Protein AF-A0AAN6NNY8-F1 (afdb_monomer)

Foldseek 3Di:
DLLLQVLQWDQDPVDPSRTDHDPVLVVLLVVLLQQLLVVLLVVCVVCVLPDWLLVLLLVLLVLLLVLLCQQLVDSHSVSSSVSSNSNSVSVNSNPPSPPDPCPPVVVVVCVVVVVVCVVCVCQCCDCVHVNVNSVVSVVSNVVSVVVNVVSVQQAATPRPDDPVRVVVCVVVVPGRDCSVVDPPPPDPVVCVVPDDDDDDDDPPPDVPVPVVVVVPVPDDD

Sequence (221 aa):
MRGFLEIYGHVDPRSPIGYNISTEVQRLIQSLINTGSFVSAFAIYFLGSRISRRLGLWIGCALAFLSVSIMIGVENLGGLYAGRLLLGMSNGFLMPYNVMFTVGTEAGINAFFGWMVLFFSPYFIDSDKLNWGPTYGYIWGGSNLILAVWTWVFVPETKGRSLEQLDELFEERVGARQFSSLVVERQLVDDIAVWHPVRKEGTARFCRNTASRIGRKKHLH

Mean predicted aligned error: 12.68 Å

Organism: NCBI:txid241081

Structure (mmCIF, N/CA/C/O backbone):
data_AF-A0AAN6NNY8-F1
#
_entry.id   AF-A0AAN6NNY8-F1
#
loop_
_atom_site.group_PDB
_atom_site.id
_atom_site.type_symbol
_atom_site.label_atom_id
_atom_site.label_alt_id
_atom_site.label_comp_id
_atom_site.label_asym_id
_atom_site.label_entity_id
_atom_site.label_seq_id
_atom_site.pdbx_PDB_ins_code
_atom_site.Cartn_x
_atom_site.Cartn_y
_atom_site.Cartn_z
_atom_site.occupancy
_atom_site.B_iso_or_equiv
_atom_site.auth_seq_id
_atom_site.auth_comp_id
_atom_site.auth_asym_id
_atom_site.auth_atom_id
_atom_site.pdbx_PDB_model_num
ATOM 1 N N . MET A 1 1 ? 14.375 -9.498 -18.029 1.00 58.53 1 MET A N 1
ATOM 2 C CA . MET A 1 1 ? 14.181 -8.056 -17.709 1.00 58.53 1 MET A CA 1
ATOM 3 C C . MET A 1 1 ? 14.689 -7.120 -18.812 1.00 58.53 1 MET A C 1
ATOM 5 O O . MET A 1 1 ? 15.021 -5.977 -18.522 1.00 58.53 1 MET A O 1
ATOM 9 N N . ARG A 1 2 ? 14.737 -7.550 -20.080 1.00 61.53 2 ARG A N 1
ATOM 10 C CA . ARG A 1 2 ? 15.350 -6.738 -21.139 1.00 61.53 2 ARG A CA 1
ATOM 11 C C . ARG A 1 2 ? 14.571 -5.442 -21.400 1.00 61.53 2 ARG A C 1
ATOM 13 O O . ARG A 1 2 ? 15.181 -4.389 -21.346 1.00 61.53 2 ARG A O 1
ATOM 20 N N . GLY A 1 3 ? 13.237 -5.499 -21.490 1.00 69.69 3 GLY A N 1
ATOM 21 C CA . GLY A 1 3 ? 12.403 -4.303 -21.707 1.00 69.69 3 GLY A CA 1
ATOM 22 C C . GLY A 1 3 ? 12.470 -3.255 -20.585 1.00 69.69 3 GLY A C 1
ATOM 23 O O . GLY A 1 3 ? 12.533 -2.064 -20.852 1.00 69.69 3 GLY A O 1
ATOM 24 N N . PHE A 1 4 ? 12.544 -3.669 -19.314 1.00 74.12 4 PHE A N 1
ATOM 25 C CA . PHE A 1 4 ? 12.739 -2.717 -18.210 1.00 74.12 4 PHE A CA 1
ATOM 26 C C . PHE A 1 4 ? 14.139 -2.084 -18.245 1.00 74.12 4 PHE A C 1
ATOM 28 O O . PHE A 1 4 ? 14.287 -0.885 -18.030 1.00 74.12 4 PHE A O 1
ATOM 35 N N . LEU A 1 5 ? 15.171 -2.886 -18.514 1.00 75.00 5 LEU A N 1
ATOM 36 C CA . LEU A 1 5 ? 16.553 -2.409 -18.584 1.00 75.00 5 LEU A CA 1
ATOM 37 C C . LEU A 1 5 ? 16.825 -1.558 -19.831 1.00 75.00 5 LEU A C 1
ATOM 39 O O . LEU A 1 5 ? 17.729 -0.732 -19.809 1.00 75.00 5 LEU A O 1
ATOM 43 N N . GLU A 1 6 ? 16.041 -1.729 -20.888 1.00 72.94 6 GLU A N 1
ATOM 44 C CA . GLU A 1 6 ? 16.092 -0.899 -22.089 1.00 72.94 6 GLU A CA 1
ATOM 45 C C . GLU A 1 6 ? 15.522 0.502 -21.836 1.00 72.94 6 GLU A C 1
ATOM 47 O O . GLU A 1 6 ? 16.079 1.484 -22.318 1.00 72.94 6 GLU A O 1
ATOM 52 N N . ILE A 1 7 ? 14.470 0.607 -21.016 1.00 73.81 7 ILE A N 1
ATOM 53 C CA . ILE A 1 7 ? 13.831 1.888 -20.675 1.00 73.81 7 ILE A CA 1
ATOM 54 C C . ILE A 1 7 ? 14.572 2.615 -19.539 1.00 73.81 7 ILE A C 1
ATOM 56 O O . ILE A 1 7 ? 14.743 3.832 -19.582 1.00 73.81 7 ILE A O 1
ATOM 60 N N . TYR A 1 8 ? 14.999 1.889 -18.500 1.00 78.00 8 TYR A N 1
ATOM 61 C CA . TYR A 1 8 ? 15.513 2.477 -17.251 1.00 78.00 8 TYR A CA 1
ATOM 62 C C . TYR A 1 8 ? 16.996 2.195 -16.975 1.00 78.00 8 TYR A C 1
ATOM 64 O O . TYR A 1 8 ? 17.550 2.703 -15.996 1.00 78.00 8 TYR A O 1
ATOM 72 N N . GLY A 1 9 ? 17.629 1.343 -17.778 1.00 81.31 9 GLY A N 1
ATOM 73 C CA . GLY A 1 9 ? 19.032 0.971 -17.635 1.00 81.31 9 GLY A CA 1
ATOM 74 C C . GLY A 1 9 ? 19.953 1.736 -18.583 1.00 81.31 9 GLY A C 1
ATOM 75 O O . GLY A 1 9 ? 19.567 2.679 -19.266 1.00 81.31 9 GLY A O 1
ATOM 76 N N . HIS A 1 10 ? 21.209 1.313 -18.600 1.00 82.25 10 HIS A N 1
ATOM 77 C CA . HIS A 1 10 ? 22.225 1.746 -19.551 1.00 82.25 10 HIS A CA 1
ATOM 78 C C . HIS A 1 10 ? 22.852 0.515 -20.207 1.00 82.25 10 HIS A C 1
ATOM 80 O O . HIS A 1 10 ? 22.830 -0.585 -19.647 1.00 82.25 10 HIS A O 1
ATOM 86 N N . VAL A 1 11 ? 23.403 0.702 -21.404 1.00 82.25 11 VAL A N 1
ATOM 87 C CA . VAL A 1 11 ? 24.102 -0.364 -22.127 1.00 82.25 11 VAL A CA 1
ATOM 88 C C . VAL A 1 11 ? 25.417 -0.660 -21.408 1.00 82.25 11 VAL A C 1
ATOM 90 O O . VAL A 1 11 ? 26.231 0.240 -21.202 1.00 82.25 11 VAL A O 1
ATOM 93 N N . ASP A 1 12 ? 25.621 -1.920 -21.030 1.00 80.62 12 ASP A N 1
ATOM 94 C CA . ASP A 1 12 ? 26.837 -2.396 -20.370 1.00 80.62 12 ASP A CA 1
ATOM 95 C C . ASP A 1 12 ? 27.376 -3.625 -21.123 1.00 80.62 12 ASP A C 1
ATOM 97 O O . ASP A 1 12 ? 26.769 -4.701 -21.054 1.00 80.62 12 ASP A O 1
ATOM 101 N N . PRO A 1 13 ? 28.523 -3.504 -21.821 1.00 77.06 13 PRO A N 1
ATOM 102 C CA . PRO A 1 13 ? 29.135 -4.604 -22.566 1.00 77.06 13 PRO A CA 1
ATOM 103 C C . PRO A 1 13 ? 29.575 -5.787 -21.694 1.00 77.06 13 PRO A C 1
ATOM 105 O O . PRO A 1 13 ? 29.879 -6.853 -22.223 1.00 77.06 13 PRO A O 1
ATOM 108 N N . ARG A 1 14 ? 29.668 -5.608 -20.369 1.00 79.38 14 ARG A N 1
ATOM 109 C CA . ARG A 1 14 ? 30.114 -6.649 -19.428 1.00 79.38 14 ARG A CA 1
ATOM 110 C C . ARG A 1 14 ? 28.973 -7.541 -18.935 1.00 79.38 14 ARG A C 1
ATOM 112 O O . ARG A 1 14 ? 29.235 -8.586 -18.345 1.00 79.38 14 ARG A O 1
ATOM 119 N N . SER A 1 15 ? 27.722 -7.138 -19.153 1.00 76.56 15 SER A N 1
ATOM 120 C CA . SER A 1 15 ? 26.538 -7.896 -18.748 1.00 76.56 15 SER A CA 1
ATOM 121 C C . SER A 1 15 ? 26.162 -8.924 -19.826 1.00 76.56 15 SER A C 1
ATOM 123 O O . SER A 1 15 ? 26.072 -8.548 -20.994 1.00 76.56 15 SER A O 1
ATOM 125 N N . PRO A 1 16 ? 25.834 -10.186 -19.475 1.00 71.69 16 PRO A N 1
ATOM 126 C CA . PRO A 1 16 ? 25.333 -11.185 -20.432 1.00 71.69 16 PRO A CA 1
ATOM 127 C C . PRO A 1 16 ? 24.072 -10.740 -21.191 1.00 71.69 16 PRO A C 1
ATOM 129 O O . PRO A 1 16 ? 23.771 -11.252 -22.262 1.00 71.69 16 PRO A O 1
ATOM 132 N N . ILE A 1 17 ? 23.325 -9.790 -20.620 1.00 70.00 17 ILE A N 1
ATOM 133 C CA . ILE A 1 17 ? 22.059 -9.260 -21.144 1.00 70.00 17 ILE A CA 1
ATOM 134 C C . ILE A 1 17 ? 22.307 -7.977 -21.971 1.00 70.00 17 ILE A C 1
ATOM 136 O O . ILE A 1 17 ? 21.407 -7.493 -22.654 1.00 70.00 17 ILE A O 1
ATOM 140 N N . GLY A 1 18 ? 23.520 -7.408 -21.919 1.00 75.94 18 GLY A N 1
ATOM 141 C CA . GLY A 1 18 ? 23.919 -6.171 -22.608 1.00 75.94 18 GLY A CA 1
ATOM 142 C C . GLY A 1 18 ? 23.420 -4.872 -21.963 1.00 75.94 18 GLY A C 1
ATOM 143 O O . GLY A 1 18 ? 23.824 -3.788 -22.373 1.00 75.94 18 GLY A O 1
ATOM 144 N N . TYR A 1 19 ? 22.576 -4.968 -20.935 1.00 78.75 19 TYR A N 1
ATOM 145 C CA . TYR A 1 19 ? 22.062 -3.830 -20.176 1.00 78.75 19 TYR A CA 1
ATOM 146 C C . TYR A 1 19 ? 22.269 -4.047 -18.678 1.00 78.75 19 TYR A C 1
ATOM 148 O O . TYR A 1 19 ? 22.208 -5.179 -18.182 1.00 78.75 19 TYR A O 1
ATOM 156 N N . ASN A 1 20 ? 22.483 -2.950 -17.958 1.00 80.75 20 ASN A N 1
ATOM 157 C CA . ASN A 1 20 ? 22.603 -2.921 -16.507 1.00 80.75 20 ASN A CA 1
ATOM 158 C C . ASN A 1 20 ? 21.884 -1.685 -15.946 1.00 80.75 20 ASN A C 1
ATOM 160 O O . ASN A 1 20 ? 21.657 -0.702 -16.650 1.00 80.75 20 ASN A O 1
ATOM 164 N N . ILE A 1 21 ? 21.503 -1.719 -14.674 1.00 82.38 21 ILE A N 1
ATOM 165 C CA . ILE A 1 21 ? 20.904 -0.575 -13.984 1.00 82.38 21 ILE A CA 1
ATOM 166 C C . ILE A 1 21 ? 21.910 -0.020 -12.981 1.00 82.38 21 ILE A C 1
ATOM 168 O O . ILE A 1 21 ? 22.619 -0.768 -12.309 1.00 82.38 21 ILE A O 1
ATOM 172 N N . SER A 1 22 ? 22.000 1.305 -12.887 1.00 85.19 22 SER A N 1
ATOM 173 C CA . SER A 1 22 ? 22.914 1.921 -11.933 1.00 85.19 22 SER A CA 1
ATOM 174 C C . SER A 1 22 ? 22.437 1.673 -10.501 1.00 85.19 22 SER A C 1
ATOM 176 O O . SER A 1 22 ? 21.237 1.654 -10.204 1.00 85.19 22 SER A O 1
ATOM 178 N N . THR A 1 23 ? 23.391 1.515 -9.586 1.00 86.94 23 THR A N 1
ATOM 179 C CA . THR A 1 23 ? 23.107 1.373 -8.153 1.00 86.94 23 THR A CA 1
ATOM 180 C C . THR A 1 23 ? 22.358 2.582 -7.603 1.00 86.94 23 THR A C 1
ATOM 182 O O . THR A 1 23 ? 21.555 2.433 -6.690 1.00 86.94 23 THR A O 1
ATOM 185 N N . GLU A 1 24 ? 22.561 3.767 -8.183 1.00 86.94 24 GLU A N 1
ATOM 186 C CA . GLU A 1 24 ? 21.861 4.990 -7.786 1.00 86.94 24 GLU A CA 1
ATOM 187 C C . GLU A 1 24 ? 20.356 4.901 -8.042 1.00 86.94 24 GLU A C 1
ATOM 189 O O . GLU A 1 24 ? 19.569 5.161 -7.135 1.00 86.94 24 GLU A O 1
ATOM 194 N N . VAL A 1 25 ? 19.937 4.445 -9.228 1.00 86.31 25 VAL A N 1
ATOM 195 C CA . VAL A 1 25 ? 18.509 4.280 -9.549 1.00 86.31 25 VAL A CA 1
ATOM 196 C C . VAL A 1 25 ? 17.879 3.220 -8.643 1.00 86.31 25 VAL A C 1
ATOM 198 O O . VAL A 1 25 ? 16.810 3.448 -8.078 1.00 86.31 25 VAL A O 1
ATOM 201 N N . GLN A 1 26 ? 18.555 2.085 -8.432 1.00 86.56 26 GLN A N 1
ATOM 202 C CA . GLN A 1 26 ? 18.061 1.034 -7.533 1.00 86.56 26 GLN A CA 1
ATOM 203 C C . GLN A 1 26 ? 17.877 1.539 -6.093 1.00 86.56 26 GLN A C 1
ATOM 205 O O . GLN A 1 26 ? 16.853 1.272 -5.460 1.00 86.56 26 GLN A O 1
ATOM 210 N N . ARG A 1 27 ? 18.854 2.293 -5.576 1.00 89.06 27 ARG A N 1
ATOM 211 C CA . ARG A 1 27 ? 18.818 2.859 -4.220 1.00 89.06 27 ARG A CA 1
ATOM 212 C C . ARG A 1 27 ? 17.735 3.924 -4.086 1.00 89.06 27 ARG A C 1
ATOM 214 O O . ARG A 1 27 ? 17.006 3.907 -3.096 1.00 89.06 27 ARG A O 1
ATOM 221 N N . LEU A 1 28 ? 17.591 4.794 -5.087 1.00 90.31 28 LEU A N 1
ATOM 222 C CA . LEU A 1 28 ? 16.550 5.824 -5.140 1.00 90.31 28 LEU A CA 1
ATOM 223 C C . LEU A 1 28 ? 15.148 5.219 -5.142 1.00 90.31 28 LEU A C 1
ATOM 225 O O . LEU A 1 28 ? 14.273 5.676 -4.415 1.00 90.31 28 LEU A O 1
ATOM 229 N N . ILE A 1 29 ? 14.932 4.149 -5.907 1.00 89.19 29 ILE A N 1
ATOM 230 C CA . ILE A 1 29 ? 13.641 3.459 -5.957 1.00 89.19 29 ILE A CA 1
ATOM 231 C C . ILE A 1 29 ? 13.198 2.988 -4.562 1.00 89.19 29 ILE A C 1
ATOM 233 O O . ILE A 1 29 ? 12.026 3.139 -4.207 1.00 89.19 29 ILE A O 1
ATOM 237 N N . GLN A 1 30 ? 14.116 2.424 -3.770 1.00 90.19 30 GLN A N 1
ATOM 238 C CA . GLN A 1 30 ? 13.799 1.948 -2.423 1.00 90.19 30 GLN A CA 1
ATOM 239 C C . GLN A 1 30 ? 13.684 3.095 -1.412 1.00 90.19 30 GLN A C 1
ATOM 241 O O . GLN A 1 30 ? 12.794 3.072 -0.558 1.00 90.19 30 GLN A O 1
ATOM 246 N N . SER A 1 31 ? 14.555 4.104 -1.497 1.00 95.00 31 SER A N 1
ATOM 247 C CA . SER A 1 31 ? 14.511 5.241 -0.577 1.00 95.00 31 SER A CA 1
ATOM 248 C C . SER A 1 31 ? 13.233 6.061 -0.754 1.00 95.00 31 SER A C 1
ATOM 250 O O . SER A 1 31 ? 12.616 6.406 0.247 1.00 95.00 31 SER A O 1
ATOM 252 N N . LEU A 1 32 ? 12.763 6.270 -1.990 1.00 94.06 32 LEU A N 1
ATOM 253 C CA . LEU A 1 32 ? 11.521 6.994 -2.283 1.00 94.06 32 LEU A CA 1
ATOM 254 C C . LEU A 1 32 ? 10.284 6.334 -1.665 1.00 94.06 32 LEU A C 1
ATOM 256 O O . LEU A 1 32 ? 9.415 7.039 -1.154 1.00 94.06 32 LEU A O 1
ATOM 260 N N . ILE A 1 33 ? 10.213 4.998 -1.656 1.00 92.81 33 ILE A N 1
ATOM 261 C CA . ILE A 1 33 ? 9.135 4.278 -0.959 1.00 92.81 33 ILE A CA 1
ATOM 262 C C . ILE A 1 33 ? 9.181 4.598 0.539 1.00 92.81 33 ILE A C 1
ATOM 264 O O . ILE A 1 33 ? 8.169 4.977 1.123 1.00 92.81 33 ILE A O 1
ATOM 268 N N . ASN A 1 34 ? 10.356 4.491 1.162 1.00 93.81 34 ASN A N 1
ATOM 269 C CA . ASN A 1 34 ? 10.504 4.737 2.59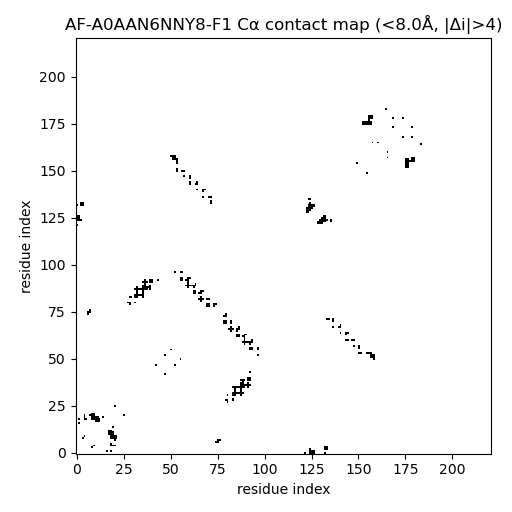7 1.00 93.81 34 ASN A CA 1
ATOM 270 C C . ASN A 1 34 ? 10.212 6.204 2.958 1.00 93.81 34 ASN A C 1
ATOM 272 O O . ASN A 1 34 ? 9.567 6.475 3.970 1.00 93.81 34 ASN A O 1
ATOM 276 N N . THR A 1 35 ? 10.629 7.149 2.111 1.00 94.81 35 THR A N 1
ATOM 277 C CA . THR A 1 35 ? 10.315 8.574 2.254 1.00 94.81 35 THR A CA 1
ATOM 278 C C . THR A 1 35 ? 8.812 8.824 2.158 1.00 94.81 35 THR A C 1
ATOM 280 O O . THR A 1 35 ? 8.266 9.543 2.991 1.00 94.81 35 THR A O 1
ATOM 283 N N . GLY A 1 36 ? 8.119 8.203 1.199 1.00 93.06 36 GLY A N 1
ATOM 284 C CA . GLY A 1 36 ? 6.663 8.297 1.089 1.00 93.06 36 GLY A CA 1
ATOM 285 C C . GLY A 1 36 ? 5.961 7.791 2.352 1.00 93.06 36 GLY A C 1
ATOM 286 O O . GLY A 1 36 ? 5.104 8.488 2.896 1.00 93.06 36 GLY A O 1
ATOM 287 N N . SER A 1 37 ? 6.389 6.635 2.871 1.00 91.88 37 SER A N 1
ATOM 288 C CA . SER A 1 37 ? 5.857 6.057 4.113 1.00 91.88 37 SER A CA 1
ATOM 289 C C . SER A 1 37 ? 6.057 6.985 5.316 1.00 91.88 37 SER A C 1
ATOM 291 O O . SER A 1 37 ? 5.154 7.155 6.140 1.00 91.88 37 SER A O 1
ATOM 293 N N . PHE A 1 38 ? 7.218 7.636 5.401 1.00 91.94 38 PHE A N 1
ATOM 294 C CA . PHE A 1 38 ? 7.510 8.622 6.439 1.00 91.94 38 PHE A CA 1
ATOM 295 C C . PHE A 1 38 ? 6.572 9.833 6.354 1.00 91.94 38 PHE A C 1
ATOM 297 O O . PHE A 1 38 ? 5.972 10.213 7.357 1.00 91.94 38 PHE A O 1
ATOM 304 N N . VAL A 1 39 ? 6.362 10.392 5.158 1.00 92.38 39 VAL A N 1
ATOM 305 C CA . VAL A 1 39 ? 5.437 11.521 4.948 1.00 92.38 39 VAL A CA 1
ATOM 306 C C . VAL A 1 39 ? 4.009 11.155 5.362 1.00 92.38 39 VAL A C 1
ATOM 308 O O . VAL A 1 39 ? 3.346 11.927 6.058 1.00 92.38 39 VAL A O 1
ATOM 311 N N . SER A 1 40 ? 3.539 9.956 5.009 1.00 89.69 40 SER A N 1
ATOM 312 C CA . SER A 1 40 ? 2.218 9.492 5.446 1.00 89.69 40 SER A CA 1
ATOM 313 C C . SER A 1 40 ? 2.116 9.303 6.960 1.00 89.69 40 SER A C 1
ATOM 315 O O . SER A 1 40 ? 1.060 9.584 7.518 1.00 89.69 40 SER A O 1
ATOM 317 N N . ALA A 1 41 ? 3.190 8.911 7.653 1.00 87.38 41 ALA A N 1
ATOM 318 C CA . ALA A 1 41 ? 3.170 8.790 9.111 1.00 87.38 41 ALA A CA 1
ATOM 319 C C . ALA A 1 41 ? 2.906 10.148 9.790 1.00 87.38 41 ALA A C 1
ATOM 321 O O . ALA A 1 41 ? 2.080 10.228 10.702 1.00 87.38 41 ALA A O 1
ATOM 322 N N . PHE A 1 42 ? 3.517 11.232 9.293 1.00 88.88 42 PHE A N 1
ATOM 323 C CA . PHE A 1 42 ? 3.202 12.592 9.752 1.00 88.88 42 PHE A CA 1
ATOM 324 C C . PHE A 1 42 ? 1.753 12.972 9.459 1.00 88.88 42 PHE A C 1
ATOM 326 O O . PHE A 1 42 ? 1.069 13.503 10.332 1.00 88.88 42 PHE A O 1
ATOM 333 N N . ALA A 1 43 ? 1.252 12.674 8.258 1.00 86.94 43 ALA A N 1
ATOM 334 C CA . ALA A 1 43 ? -0.139 12.956 7.917 1.00 86.94 43 ALA A CA 1
ATOM 335 C C . ALA A 1 43 ? -1.110 12.223 8.861 1.00 86.94 43 ALA A C 1
ATOM 337 O O . ALA A 1 43 ? -2.058 12.824 9.362 1.00 86.94 43 ALA A O 1
ATOM 338 N N . ILE A 1 44 ? -0.850 10.951 9.167 1.00 84.31 44 ILE A N 1
ATOM 339 C CA . ILE A 1 44 ? -1.684 10.134 10.059 1.00 84.31 44 ILE A CA 1
ATOM 340 C C . ILE A 1 44 ? -1.620 10.630 11.500 1.00 84.31 44 ILE A C 1
ATOM 342 O O . ILE A 1 44 ? -2.641 10.600 12.178 1.00 84.31 44 ILE A O 1
ATOM 346 N N . TYR A 1 45 ? -0.482 11.144 11.965 1.00 83.69 45 TYR A N 1
ATOM 347 C CA . TYR A 1 45 ? -0.400 11.752 13.293 1.00 83.69 45 TYR A CA 1
ATOM 348 C C . TYR A 1 45 ? -1.436 12.878 13.475 1.00 83.69 45 TYR A C 1
ATOM 350 O O . TYR A 1 45 ? -2.148 12.916 14.478 1.00 83.69 45 TYR A O 1
ATOM 358 N N . PHE A 1 46 ? -1.595 13.751 12.475 1.00 82.06 46 PHE A N 1
ATOM 359 C CA . PHE A 1 46 ? -2.562 14.853 12.538 1.00 82.06 46 PHE A CA 1
ATOM 360 C C . PHE A 1 46 ? -3.993 14.440 12.178 1.00 82.06 46 PHE A C 1
ATOM 362 O O . PHE A 1 46 ? -4.955 14.931 12.773 1.00 82.06 46 PHE A O 1
ATOM 369 N N . LEU A 1 47 ? -4.154 13.567 11.182 1.00 76.81 47 LEU A N 1
ATOM 370 C CA . LEU A 1 47 ? -5.461 13.214 10.626 1.00 76.81 47 LEU A CA 1
ATOM 371 C C . LEU A 1 47 ? -6.094 11.998 11.316 1.00 76.81 47 LEU A C 1
ATOM 373 O O . LEU A 1 47 ? -7.314 11.858 11.283 1.00 76.81 47 LEU A O 1
ATOM 377 N N . GLY A 1 48 ? -5.307 11.134 11.953 1.00 68.38 48 GLY A N 1
ATOM 378 C CA . GLY A 1 48 ? -5.737 9.828 12.461 1.00 68.38 48 GLY A CA 1
ATOM 379 C C . GLY A 1 48 ? -6.774 9.901 13.579 1.00 68.38 48 GLY A C 1
ATOM 380 O O . GLY A 1 48 ? -7.621 9.022 13.687 1.00 68.38 48 GLY A O 1
ATOM 381 N N . SER A 1 49 ? -6.788 10.984 14.361 1.00 67.75 49 SER A N 1
ATOM 382 C CA . SER A 1 49 ? -7.830 11.226 15.371 1.00 67.75 49 SER A CA 1
ATOM 383 C C . SER A 1 49 ? -9.165 11.682 14.765 1.00 67.75 49 SER A C 1
ATOM 385 O O . SER A 1 49 ? -10.218 11.538 15.386 1.00 67.75 49 SER A O 1
ATOM 387 N N . ARG A 1 50 ? -9.147 12.228 13.541 1.00 70.62 50 ARG A N 1
ATOM 388 C CA . ARG A 1 50 ? -10.328 12.785 12.860 1.00 70.62 50 ARG A CA 1
ATOM 389 C C . ARG A 1 50 ? -10.854 11.889 11.744 1.00 70.62 50 ARG A C 1
ATOM 391 O O . ARG A 1 50 ? -12.041 11.965 11.418 1.00 70.62 50 ARG A O 1
ATOM 398 N N . ILE A 1 51 ? -10.009 11.055 11.152 1.00 74.62 51 ILE A N 1
ATOM 399 C CA . ILE A 1 51 ? -10.351 10.167 10.043 1.00 74.62 51 ILE A CA 1
ATOM 400 C C . ILE A 1 51 ? -10.853 8.826 10.579 1.00 74.62 51 ILE A C 1
ATOM 402 O O . ILE A 1 51 ? -10.335 8.275 11.543 1.00 74.62 51 ILE A O 1
ATOM 406 N N . SER A 1 52 ? -11.917 8.315 9.962 1.00 74.75 52 SER A N 1
ATOM 407 C CA . SER A 1 52 ? -12.403 6.962 10.231 1.00 74.75 52 SER A CA 1
ATOM 408 C C . SER A 1 52 ? -11.387 5.935 9.725 1.00 74.75 52 SER A C 1
ATOM 410 O O . SER A 1 52 ? -10.821 6.113 8.644 1.00 74.75 52 SER A O 1
ATOM 412 N N . ARG A 1 53 ? -11.197 4.832 10.461 1.00 78.25 53 ARG A N 1
ATOM 413 C CA . ARG A 1 53 ? -10.279 3.754 10.050 1.00 78.25 53 ARG A CA 1
ATOM 414 C C . ARG A 1 53 ? -10.622 3.212 8.666 1.00 78.25 53 ARG A C 1
ATOM 416 O O . ARG A 1 53 ? -9.737 2.983 7.847 1.00 78.25 53 ARG A O 1
ATOM 423 N N . ARG A 1 54 ? -11.919 3.081 8.380 1.00 80.56 54 ARG A N 1
ATOM 424 C CA .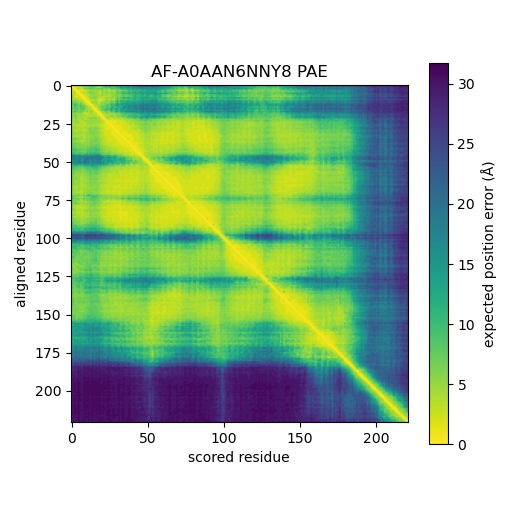 ARG A 1 54 ? -12.415 2.634 7.079 1.00 80.56 54 ARG A CA 1
ATOM 425 C C . ARG A 1 54 ? -12.012 3.614 5.982 1.00 80.56 54 ARG A C 1
ATOM 427 O O . ARG A 1 54 ? -11.473 3.189 4.967 1.00 80.56 54 ARG A O 1
ATOM 434 N N . LEU A 1 55 ? -12.220 4.917 6.195 1.00 82.06 55 LEU A N 1
ATOM 435 C CA . LEU A 1 55 ? -11.831 5.950 5.227 1.00 82.06 55 LEU A CA 1
ATOM 436 C C . LEU A 1 55 ? -10.311 5.967 4.991 1.00 82.06 55 LEU A C 1
ATOM 438 O O . LEU A 1 55 ? -9.875 6.100 3.853 1.00 82.06 55 LEU A O 1
ATOM 442 N N . GLY A 1 56 ? -9.510 5.789 6.044 1.00 84.00 56 GLY A N 1
ATOM 443 C CA . GLY A 1 56 ? -8.052 5.709 5.939 1.00 84.00 56 GLY A CA 1
ATOM 444 C C . GLY A 1 56 ? -7.577 4.574 5.026 1.00 84.00 56 GLY A C 1
ATOM 445 O O . GLY A 1 56 ? -6.729 4.796 4.163 1.00 84.00 56 GLY A O 1
ATOM 446 N N . LEU A 1 57 ? -8.183 3.388 5.146 1.00 85.31 57 LEU A N 1
ATOM 447 C CA . LEU A 1 57 ? -7.884 2.248 4.272 1.00 85.31 57 LEU A CA 1
ATOM 448 C C . LEU A 1 57 ? -8.278 2.511 2.812 1.00 85.31 57 LEU A C 1
ATOM 450 O O . LEU A 1 57 ? -7.532 2.151 1.902 1.00 85.31 57 LEU A O 1
ATOM 454 N N . TRP A 1 58 ? -9.408 3.183 2.577 1.00 87.19 58 TRP A N 1
ATOM 455 C CA . TRP A 1 58 ? -9.826 3.587 1.229 1.00 87.19 58 TRP A CA 1
ATOM 456 C C . TRP A 1 58 ? -8.866 4.581 0.584 1.00 87.19 58 TRP A C 1
ATOM 458 O O . TRP A 1 58 ? -8.536 4.430 -0.590 1.00 87.19 58 TRP A O 1
ATOM 468 N N . ILE A 1 59 ? -8.400 5.573 1.347 1.00 89.06 59 ILE A N 1
ATOM 469 C CA . ILE A 1 59 ? -7.404 6.543 0.876 1.00 89.06 59 ILE A CA 1
ATOM 470 C C . ILE A 1 59 ? -6.106 5.819 0.503 1.00 89.06 59 ILE A C 1
ATOM 472 O O . ILE A 1 59 ? -5.570 6.067 -0.574 1.00 89.06 59 ILE A O 1
ATOM 476 N N . GLY A 1 60 ? -5.647 4.879 1.337 1.00 89.38 60 GLY A N 1
ATOM 477 C CA . GLY A 1 60 ? -4.498 4.026 1.023 1.00 89.38 60 GLY A CA 1
ATOM 478 C C . GLY A 1 60 ? -4.685 3.265 -0.293 1.00 89.38 60 GLY A C 1
ATOM 479 O O . GLY A 1 60 ? -3.881 3.409 -1.207 1.00 89.38 60 GLY A O 1
ATOM 480 N N . CYS A 1 61 ? -5.799 2.541 -0.449 1.00 89.88 61 CYS A N 1
ATOM 481 C CA . CYS A 1 61 ? -6.087 1.786 -1.676 1.00 89.88 61 CYS A CA 1
ATOM 482 C C . CYS A 1 61 ? -6.160 2.682 -2.926 1.00 89.88 61 CYS A C 1
ATOM 484 O O . CYS A 1 61 ? -5.655 2.312 -3.986 1.00 89.88 61 CYS A O 1
ATOM 486 N N . ALA A 1 62 ? -6.759 3.872 -2.818 1.00 91.94 62 ALA A N 1
ATOM 487 C CA . ALA A 1 62 ? -6.840 4.822 -3.926 1.00 91.94 62 ALA A CA 1
ATOM 488 C C . ALA A 1 62 ? -5.454 5.354 -4.330 1.00 91.94 62 ALA A C 1
ATOM 490 O O . ALA A 1 62 ? -5.146 5.436 -5.520 1.00 91.94 62 ALA A O 1
ATOM 491 N N . LEU A 1 63 ? -4.597 5.665 -3.349 1.00 92.62 63 LEU A N 1
ATOM 492 C CA . LEU A 1 63 ? -3.215 6.084 -3.589 1.00 92.62 63 LEU A CA 1
ATOM 493 C C . LEU A 1 63 ? -2.382 4.961 -4.225 1.00 92.62 63 LEU A C 1
ATOM 495 O O . LEU A 1 63 ? -1.636 5.232 -5.167 1.00 92.62 63 LEU A O 1
ATOM 499 N N . ALA A 1 64 ? -2.537 3.710 -3.773 1.00 91.94 64 ALA A N 1
ATOM 500 C CA . ALA A 1 64 ? -1.900 2.551 -4.404 1.00 91.94 64 ALA A CA 1
ATOM 501 C C . ALA A 1 64 ? -2.335 2.395 -5.863 1.00 91.94 64 ALA A C 1
ATOM 503 O O . ALA A 1 64 ? -1.492 2.226 -6.743 1.00 91.94 64 ALA A O 1
ATOM 504 N N . PHE A 1 65 ? -3.639 2.480 -6.134 1.00 92.31 65 PHE A N 1
ATOM 505 C CA . PHE A 1 65 ? -4.166 2.324 -7.485 1.00 92.31 65 PHE A CA 1
ATOM 506 C C . PHE A 1 65 ? -3.650 3.417 -8.428 1.00 92.31 65 PHE A C 1
ATOM 508 O O . PHE A 1 65 ? -3.212 3.120 -9.541 1.00 92.31 65 PHE A O 1
ATOM 515 N N . LEU A 1 66 ? -3.632 4.672 -7.966 1.00 93.06 66 LEU A N 1
ATOM 516 C CA . LEU A 1 66 ? -3.066 5.793 -8.716 1.00 93.06 66 LEU A CA 1
ATOM 517 C C . LEU A 1 66 ? -1.568 5.596 -8.983 1.00 93.06 66 LEU A C 1
ATOM 519 O O . LEU A 1 66 ? -1.116 5.770 -10.111 1.00 93.06 66 LEU A O 1
ATOM 523 N N . SER A 1 67 ? -0.807 5.188 -7.966 1.00 92.44 67 SER A N 1
ATOM 524 C CA . SER A 1 67 ? 0.625 4.905 -8.087 1.00 92.44 67 SER A CA 1
ATOM 525 C C . SER A 1 67 ? 0.914 3.822 -9.133 1.00 92.44 67 SER A C 1
ATOM 527 O O . SER A 1 67 ? 1.722 4.039 -10.039 1.00 92.44 67 SER A O 1
ATOM 529 N N . VAL A 1 68 ? 0.227 2.677 -9.051 1.00 90.56 68 VAL A N 1
ATOM 530 C CA . VAL A 1 68 ? 0.383 1.570 -10.008 1.00 90.56 68 VAL A CA 1
ATOM 531 C C . VAL A 1 68 ? -0.005 2.013 -11.417 1.00 90.56 68 VAL A C 1
ATOM 533 O O . VAL A 1 68 ? 0.710 1.710 -12.368 1.00 90.56 68 VAL A O 1
ATOM 536 N N . SER A 1 69 ? -1.079 2.792 -11.555 1.00 90.44 69 SER A N 1
ATOM 537 C CA . SER A 1 69 ? -1.518 3.321 -12.850 1.00 90.44 69 SER A CA 1
ATOM 538 C C . SER A 1 69 ? -0.472 4.239 -13.487 1.00 90.44 69 SER A C 1
ATOM 540 O O . SER A 1 69 ? -0.223 4.132 -14.684 1.00 90.44 69 SER A O 1
ATOM 542 N N . ILE A 1 70 ? 0.191 5.094 -12.700 1.00 91.62 70 ILE A N 1
ATOM 543 C CA . ILE A 1 70 ? 1.281 5.955 -13.187 1.00 91.62 70 ILE A CA 1
ATOM 544 C C . ILE A 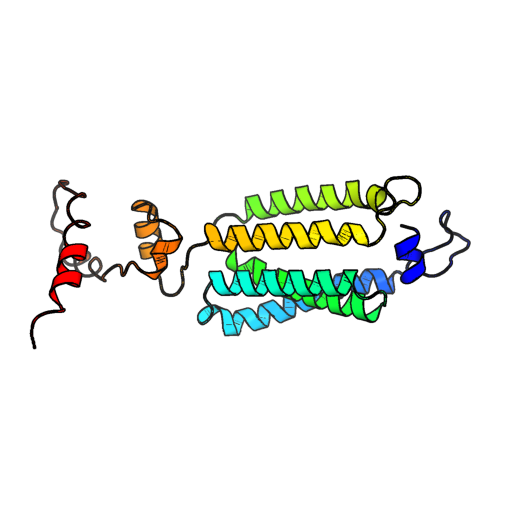1 70 ? 2.478 5.114 -13.643 1.00 91.62 70 ILE A C 1
ATOM 546 O O . ILE A 1 70 ? 3.029 5.375 -14.707 1.00 91.62 70 ILE A O 1
ATOM 550 N N . MET A 1 71 ? 2.863 4.090 -12.875 1.00 88.56 71 MET A N 1
ATOM 551 C CA . MET A 1 71 ? 4.008 3.233 -13.219 1.00 88.56 71 MET A CA 1
ATOM 552 C C . MET A 1 71 ? 3.767 2.362 -14.459 1.00 88.56 71 MET A C 1
ATOM 554 O O . MET A 1 71 ? 4.730 1.968 -15.109 1.00 88.56 71 MET A O 1
ATOM 558 N N . ILE A 1 72 ? 2.508 2.048 -14.776 1.00 86.69 72 ILE A N 1
ATOM 559 C CA . ILE A 1 72 ? 2.138 1.338 -16.009 1.00 86.69 72 ILE A CA 1
ATOM 560 C C . ILE A 1 72 ? 1.995 2.318 -17.180 1.00 86.69 72 ILE A C 1
ATOM 562 O O . ILE A 1 72 ? 2.378 1.994 -18.297 1.00 86.69 72 ILE A O 1
ATOM 566 N N . GLY A 1 73 ? 1.416 3.497 -16.940 1.00 86.12 73 GLY A N 1
ATOM 567 C CA . GLY A 1 73 ? 1.053 4.444 -17.994 1.00 86.12 73 GLY A CA 1
ATOM 568 C C . GLY A 1 73 ? 2.182 5.363 -18.458 1.00 86.12 73 GLY A C 1
ATOM 569 O O . GLY A 1 73 ? 2.058 5.959 -19.525 1.00 86.12 73 GLY A O 1
ATOM 570 N N . VAL A 1 74 ? 3.256 5.514 -17.676 1.00 86.38 74 VAL A N 1
ATOM 571 C CA . VAL A 1 74 ? 4.354 6.429 -18.005 1.00 86.38 74 VAL A CA 1
ATOM 572 C C . VAL A 1 74 ? 5.698 5.705 -17.979 1.00 86.38 74 VAL A C 1
ATOM 574 O O . VAL A 1 74 ? 6.160 5.244 -16.939 1.00 86.38 74 VAL A O 1
ATOM 577 N N . GLU A 1 75 ? 6.356 5.667 -19.134 1.00 82.38 75 GLU A N 1
ATOM 578 C CA . GLU A 1 75 ? 7.654 5.018 -19.344 1.00 82.38 75 GLU A CA 1
ATOM 579 C C . GLU A 1 75 ? 8.804 6.030 -19.223 1.00 82.38 75 GLU A C 1
ATOM 581 O O . GLU A 1 75 ? 9.562 6.278 -20.158 1.00 82.38 75 GLU A O 1
ATOM 586 N N . ASN A 1 76 ? 8.914 6.688 -18.068 1.00 86.75 76 ASN A N 1
ATOM 587 C CA . ASN A 1 76 ? 9.998 7.627 -17.783 1.00 86.75 76 ASN A CA 1
ATOM 588 C C . ASN A 1 76 ? 10.516 7.481 -16.344 1.00 86.75 76 ASN A C 1
ATOM 590 O O . ASN A 1 76 ? 9.786 7.116 -15.422 1.00 86.75 76 ASN A O 1
ATOM 594 N N . LEU A 1 77 ? 11.795 7.811 -16.123 1.00 85.94 77 LEU A N 1
ATOM 595 C CA . LEU A 1 77 ? 12.405 7.750 -14.784 1.00 85.94 77 LEU A CA 1
ATOM 596 C C . LEU A 1 77 ? 11.641 8.611 -13.762 1.00 85.94 77 LEU A C 1
ATOM 598 O O . LEU A 1 77 ? 11.463 8.204 -12.617 1.00 85.94 77 LEU A O 1
ATOM 602 N N . GLY A 1 78 ? 11.139 9.777 -14.184 1.00 87.25 78 GLY A N 1
ATOM 603 C CA . GLY A 1 78 ? 10.353 10.667 -13.326 1.00 87.25 78 GLY A CA 1
ATOM 604 C C . GLY A 1 78 ? 9.022 10.061 -12.869 1.00 87.25 78 GLY A C 1
ATOM 605 O O . GLY A 1 78 ? 8.684 10.153 -11.692 1.00 87.25 78 GLY A O 1
ATOM 606 N N . GLY A 1 79 ? 8.287 9.402 -13.767 1.00 88.69 79 GLY A N 1
ATOM 607 C CA . GLY A 1 79 ? 7.031 8.716 -13.463 1.00 88.69 79 GLY A CA 1
ATOM 608 C C . GLY A 1 79 ? 7.249 7.499 -12.573 1.00 88.69 79 GLY A C 1
ATOM 609 O O . GLY A 1 79 ? 6.496 7.303 -11.619 1.00 88.69 79 GLY A O 1
ATOM 610 N N . LEU A 1 80 ? 8.341 6.758 -12.788 1.00 89.62 80 LEU A N 1
ATOM 611 C CA . LEU A 1 80 ? 8.755 5.682 -11.888 1.00 89.62 80 LEU A CA 1
ATOM 612 C C . LEU A 1 80 ? 9.010 6.209 -10.467 1.00 89.62 80 LEU A C 1
ATOM 614 O O . LEU A 1 80 ? 8.514 5.636 -9.497 1.00 89.62 80 LEU A O 1
ATOM 618 N N . TYR A 1 81 ? 9.740 7.317 -10.323 1.00 93.19 81 TYR A N 1
ATOM 619 C CA . TYR A 1 81 ? 10.032 7.915 -9.017 1.00 93.19 81 TYR A CA 1
ATOM 620 C C . TYR A 1 81 ? 8.789 8.487 -8.330 1.00 93.19 81 TYR A C 1
ATOM 622 O O . TYR A 1 81 ? 8.567 8.219 -7.147 1.00 93.19 81 TYR A O 1
ATOM 630 N N . ALA A 1 82 ? 7.945 9.214 -9.065 1.00 93.88 82 ALA A N 1
ATOM 631 C CA . ALA A 1 82 ? 6.680 9.731 -8.550 1.00 93.88 82 ALA A CA 1
ATOM 632 C C . ALA A 1 82 ? 5.751 8.591 -8.101 1.00 93.88 82 ALA A C 1
ATOM 634 O O . ALA A 1 82 ? 5.195 8.635 -7.002 1.00 93.88 82 ALA A O 1
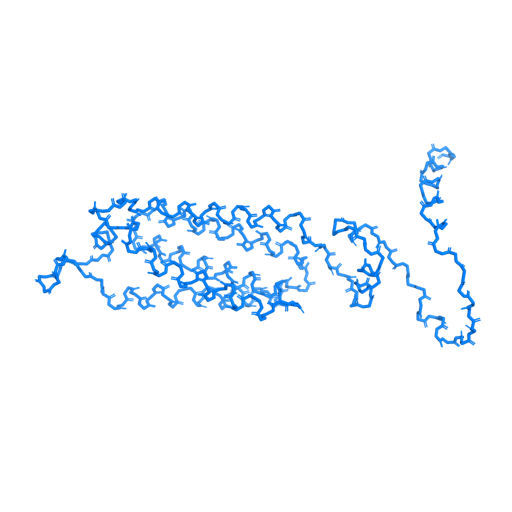ATOM 635 N N . GLY A 1 83 ? 5.649 7.530 -8.908 1.00 92.50 83 GLY A N 1
ATOM 636 C CA . GLY A 1 83 ? 4.903 6.322 -8.576 1.00 92.50 83 GLY A CA 1
ATOM 637 C C . GLY A 1 83 ? 5.406 5.672 -7.288 1.00 92.50 83 GLY A C 1
ATOM 638 O O . GLY A 1 83 ? 4.606 5.375 -6.404 1.00 92.50 83 GLY A O 1
ATOM 639 N N . ARG A 1 84 ? 6.725 5.522 -7.120 1.00 93.44 84 ARG A N 1
ATOM 640 C CA . ARG A 1 84 ? 7.337 4.928 -5.916 1.00 93.44 84 ARG A CA 1
ATOM 641 C C . ARG A 1 84 ? 7.099 5.748 -4.652 1.00 93.44 84 ARG A C 1
ATOM 643 O O . ARG A 1 84 ? 6.799 5.170 -3.609 1.00 93.44 84 ARG A O 1
ATOM 650 N N . LEU A 1 85 ? 7.168 7.073 -4.750 1.00 95.19 85 LEU A N 1
ATOM 651 C CA . LEU A 1 85 ? 6.852 7.965 -3.636 1.00 95.19 85 LEU A CA 1
ATOM 652 C C . LEU A 1 85 ? 5.374 7.847 -3.222 1.00 95.19 85 LEU A C 1
ATOM 654 O O . LEU A 1 85 ? 5.068 7.713 -2.036 1.00 95.19 85 LEU A O 1
ATOM 658 N N . LEU A 1 86 ? 4.457 7.842 -4.197 1.00 94.69 86 LEU A N 1
ATOM 659 C CA . LEU A 1 86 ? 3.020 7.648 -3.960 1.00 94.69 86 LEU A CA 1
ATOM 660 C C . LEU A 1 86 ? 2.707 6.263 -3.380 1.00 94.69 86 LEU A C 1
ATOM 662 O O . LEU A 1 86 ? 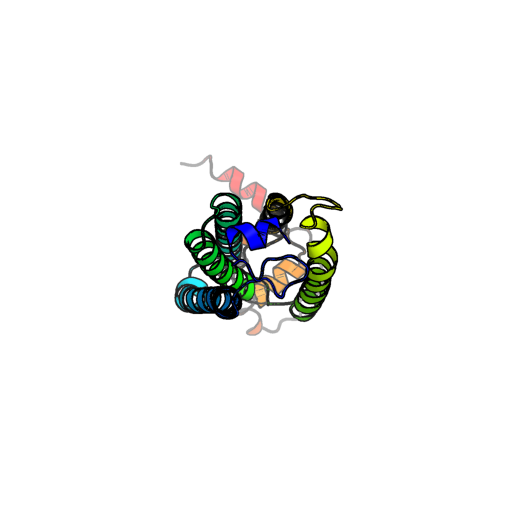1.874 6.152 -2.481 1.00 94.69 86 LEU A O 1
ATOM 666 N N . LEU A 1 87 ? 3.406 5.219 -3.838 1.00 93.06 87 LEU A N 1
ATOM 667 C CA . LEU A 1 87 ? 3.270 3.868 -3.291 1.00 93.06 87 LEU A CA 1
ATOM 668 C C . LEU A 1 87 ? 3.712 3.817 -1.825 1.00 93.06 87 LEU A C 1
ATOM 670 O O . LEU A 1 87 ? 3.052 3.189 -1.002 1.00 93.06 87 LEU A O 1
ATOM 674 N N . GLY A 1 88 ? 4.802 4.514 -1.491 1.00 92.38 88 GLY A N 1
ATOM 675 C CA . GLY A 1 88 ? 5.260 4.685 -0.114 1.00 92.38 88 GLY A CA 1
ATOM 676 C C . GLY A 1 88 ? 4.195 5.325 0.772 1.00 92.38 88 GLY A C 1
ATOM 677 O O . GLY A 1 88 ? 3.847 4.778 1.816 1.00 92.38 88 GLY A O 1
ATOM 678 N N . MET A 1 89 ? 3.607 6.438 0.320 1.00 92.25 89 MET A N 1
ATOM 679 C CA . MET A 1 89 ? 2.510 7.089 1.047 1.00 92.25 89 MET A CA 1
ATOM 680 C C . MET A 1 89 ? 1.319 6.147 1.245 1.00 92.25 89 MET A C 1
ATOM 682 O O . MET A 1 89 ? 0.784 6.057 2.347 1.00 92.25 89 MET A O 1
ATOM 686 N N . SER A 1 90 ? 0.924 5.410 0.205 1.00 90.88 90 SER A N 1
ATOM 687 C CA . SER A 1 90 ? -0.125 4.394 0.309 1.00 90.88 90 SER A CA 1
ATOM 688 C C . SER A 1 90 ? 0.181 3.361 1.397 1.00 90.88 90 SER A C 1
ATOM 690 O O . SER A 1 90 ? -0.653 3.115 2.269 1.00 90.88 90 SER A O 1
ATOM 692 N N . ASN A 1 91 ? 1.385 2.782 1.379 1.00 87.12 91 ASN A N 1
ATOM 693 C CA . ASN A 1 91 ? 1.791 1.781 2.362 1.00 87.12 91 ASN A CA 1
ATOM 694 C C . ASN A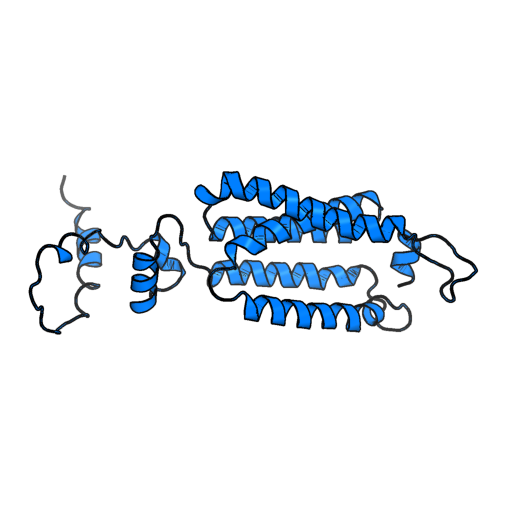 1 91 ? 1.736 2.352 3.779 1.00 87.12 91 ASN A C 1
ATOM 696 O O . ASN A 1 91 ? 1.179 1.716 4.670 1.00 87.12 91 ASN A O 1
ATOM 700 N N . GLY A 1 92 ? 2.228 3.572 3.995 1.00 86.94 92 GLY A N 1
ATOM 701 C CA . GLY A 1 92 ? 2.156 4.184 5.316 1.00 86.94 92 GLY A CA 1
ATOM 702 C C . GLY A 1 92 ? 0.732 4.524 5.772 1.00 86.94 92 GLY A C 1
ATOM 703 O O . GLY A 1 92 ? 0.494 4.494 6.973 1.00 86.94 92 GLY A O 1
ATOM 704 N N . PHE A 1 93 ? -0.234 4.749 4.869 1.00 83.69 93 PHE A N 1
ATOM 705 C CA . PHE A 1 93 ? -1.661 4.830 5.225 1.00 83.69 93 PHE A CA 1
ATOM 706 C C . PHE A 1 93 ? -2.272 3.473 5.580 1.00 83.69 93 PHE A C 1
ATOM 708 O O . PHE A 1 93 ? -3.091 3.406 6.492 1.00 83.69 93 PHE A O 1
ATOM 715 N N . LEU A 1 94 ? -1.891 2.393 4.899 1.00 82.38 94 LEU A N 1
ATOM 716 C CA . LEU A 1 94 ? -2.461 1.065 5.142 1.00 82.38 94 LEU A CA 1
ATOM 717 C C . LEU A 1 94 ? -1.984 0.449 6.468 1.00 82.38 94 LEU A C 1
ATOM 719 O O . LEU A 1 94 ? -2.778 -0.200 7.145 1.00 82.38 94 LEU A O 1
ATOM 723 N N . MET A 1 95 ? -0.728 0.669 6.873 1.00 76.12 95 MET A N 1
ATOM 724 C CA . MET A 1 95 ? -0.147 -0.015 8.042 1.00 76.12 95 MET A CA 1
ATOM 725 C C . MET A 1 95 ? -0.874 0.304 9.369 1.00 76.12 95 MET A C 1
ATOM 727 O O . MET A 1 95 ? -1.327 -0.631 10.026 1.00 76.12 95 MET A O 1
ATOM 731 N N . PRO A 1 96 ? -1.096 1.569 9.785 1.00 72.44 96 PRO A N 1
ATOM 732 C CA . PRO A 1 96 ? -1.627 1.861 11.124 1.00 72.44 96 PRO A CA 1
ATOM 733 C C . PRO A 1 96 ? -3.072 1.402 11.347 1.00 72.44 96 PRO A C 1
ATOM 735 O O . PRO A 1 96 ? -3.478 1.164 12.484 1.00 72.44 96 PRO A O 1
ATOM 738 N N . TYR A 1 97 ? -3.864 1.274 10.280 1.00 69.44 97 TYR A N 1
ATOM 739 C CA . TYR A 1 97 ? -5.275 0.898 10.387 1.00 69.44 97 TYR A CA 1
ATOM 740 C C . TYR A 1 97 ? -5.511 -0.619 10.421 1.00 69.44 97 TYR A C 1
ATOM 742 O O . TYR A 1 97 ? -6.590 -1.034 10.843 1.00 69.44 97 TYR A O 1
ATOM 750 N N . ASN A 1 98 ? -4.518 -1.439 10.055 1.00 66.50 98 ASN A N 1
ATOM 751 C CA . ASN A 1 98 ? -4.620 -2.905 10.063 1.00 66.50 98 ASN A CA 1
ATOM 752 C C . ASN A 1 98 ? -4.213 -3.556 11.407 1.00 66.50 98 ASN A C 1
ATOM 754 O O . ASN A 1 98 ? -4.563 -4.704 11.665 1.00 66.50 98 ASN A O 1
ATOM 758 N N . VAL A 1 99 ? -3.506 -2.840 12.290 1.00 59.25 99 VAL A N 1
ATOM 759 C CA . VAL A 1 99 ? -2.598 -3.460 13.283 1.00 59.25 99 VAL A CA 1
ATOM 760 C C . VAL A 1 99 ? -3.235 -4.051 14.551 1.00 59.25 99 VAL A C 1
ATOM 762 O O . VAL A 1 99 ? -2.527 -4.692 15.320 1.00 59.25 99 VAL A O 1
ATOM 765 N N . MET A 1 100 ? -4.540 -3.939 14.824 1.00 54.06 100 MET A N 1
ATOM 766 C CA . MET A 1 100 ? -4.970 -4.259 16.199 1.00 54.06 100 MET A CA 1
ATOM 767 C C . MET A 1 100 ? -4.978 -5.761 16.574 1.00 54.06 100 MET A C 1
ATOM 769 O O . MET A 1 100 ? -4.835 -6.049 17.754 1.00 54.06 100 MET A O 1
ATOM 773 N N . PHE A 1 101 ? -5.039 -6.725 15.640 1.00 53.28 101 PHE A N 1
ATOM 774 C CA . PHE A 1 101 ? -5.068 -8.161 16.016 1.00 53.28 101 PHE A CA 1
ATOM 775 C C . PHE A 1 101 ? -4.345 -9.142 15.065 1.00 53.28 101 PHE A C 1
ATOM 777 O O . PHE A 1 101 ? -4.438 -10.353 15.249 1.00 53.28 101 PHE A O 1
ATOM 784 N N . THR A 1 102 ? -3.601 -8.665 14.061 1.00 66.38 102 THR A N 1
ATOM 785 C CA . THR A 1 102 ? -3.082 -9.522 12.969 1.00 66.38 102 THR A CA 1
ATOM 786 C C . THR A 1 102 ? -1.609 -9.306 12.615 1.00 66.38 102 THR A C 1
ATOM 788 O O . THR A 1 102 ? -1.153 -9.819 11.602 1.00 66.38 102 THR A O 1
ATOM 791 N N . VAL A 1 103 ? -0.817 -8.607 13.434 1.00 70.50 103 VAL A N 1
ATOM 792 C CA . VAL A 1 103 ? 0.584 -8.262 13.089 1.00 70.50 103 VAL A CA 1
ATOM 793 C C . VAL A 1 103 ? 1.422 -9.489 12.696 1.00 70.50 103 VAL A C 1
ATOM 795 O O . VAL A 1 103 ? 2.180 -9.454 11.728 1.00 70.50 103 VAL A O 1
ATOM 798 N N . GLY A 1 104 ? 1.257 -10.608 13.411 1.00 74.06 104 GLY A N 1
ATOM 799 C CA . GLY A 1 104 ? 1.974 -11.849 13.103 1.00 74.06 104 GLY A CA 1
ATOM 800 C C . GLY A 1 104 ? 1.539 -12.496 11.782 1.00 74.06 104 GLY A C 1
ATOM 801 O O . GLY A 1 104 ? 2.382 -12.967 11.019 1.00 74.06 104 GLY A O 1
ATOM 802 N N . THR A 1 105 ? 0.237 -12.494 11.480 1.00 78.44 105 THR A N 1
ATOM 803 C CA . THR A 1 105 ? -0.275 -13.035 10.213 1.00 78.44 105 THR A CA 1
ATOM 804 C C . THR A 1 105 ? 0.071 -12.122 9.043 1.00 78.44 105 THR A C 1
ATOM 806 O O . THR A 1 105 ? 0.421 -12.622 7.980 1.00 78.44 105 THR A O 1
ATOM 809 N N . GLU A 1 106 ? 0.067 -10.804 9.242 1.00 77.50 106 GLU A N 1
ATOM 810 C CA . GLU A 1 106 ? 0.513 -9.816 8.259 1.00 77.50 106 GLU A CA 1
ATOM 811 C C . GLU A 1 106 ? 1.966 -10.056 7.849 1.00 77.50 106 GLU A C 1
ATOM 813 O O . GLU A 1 106 ? 2.244 -10.183 6.659 1.00 77.50 106 GLU A O 1
ATOM 818 N N . ALA A 1 107 ? 2.882 -10.180 8.815 1.00 81.88 107 ALA A N 1
ATOM 819 C CA . ALA A 1 107 ? 4.294 -10.412 8.526 1.00 81.88 107 ALA A CA 1
ATOM 820 C C . ALA A 1 107 ? 4.511 -11.719 7.742 1.00 81.88 107 ALA A C 1
ATOM 822 O O . ALA A 1 107 ? 5.272 -11.742 6.773 1.00 81.88 107 ALA A O 1
ATOM 823 N N . GLY A 1 108 ? 3.801 -12.793 8.110 1.00 84.56 108 GLY A N 1
ATOM 824 C CA . GLY A 1 108 ? 3.854 -14.073 7.398 1.00 84.56 108 GLY A CA 1
ATOM 825 C C . GLY A 1 108 ? 3.305 -13.991 5.970 1.00 84.56 108 GLY A C 1
ATOM 826 O O . GLY A 1 108 ? 3.949 -14.462 5.033 1.00 84.56 108 GLY A O 1
ATOM 827 N N . ILE A 1 109 ? 2.147 -13.348 5.788 1.00 83.94 109 ILE A N 1
ATOM 828 C CA . ILE A 1 109 ? 1.536 -13.116 4.471 1.00 83.94 109 ILE A CA 1
ATOM 829 C C . ILE A 1 109 ? 2.472 -12.253 3.615 1.00 83.94 109 ILE A C 1
ATOM 831 O O . ILE A 1 109 ? 2.769 -12.613 2.478 1.00 83.94 109 ILE A O 1
ATOM 835 N N . ASN A 1 110 ? 3.000 -11.157 4.159 1.00 84.50 110 ASN A N 1
ATOM 836 C CA . ASN A 1 110 ? 3.917 -10.269 3.452 1.00 84.50 110 ASN A CA 1
ATOM 837 C C . ASN A 1 110 ? 5.183 -11.005 2.994 1.00 84.50 110 ASN A C 1
ATOM 839 O O . ASN A 1 110 ? 5.555 -10.897 1.828 1.00 84.50 110 ASN A O 1
ATOM 843 N N . ALA A 1 111 ? 5.795 -11.809 3.867 1.00 88.62 111 ALA A N 1
ATOM 844 C CA . ALA A 1 111 ? 6.977 -12.593 3.527 1.00 88.62 111 ALA A CA 1
ATOM 845 C C . ALA A 1 111 ? 6.686 -13.632 2.431 1.00 88.62 111 ALA A C 1
ATOM 847 O O . ALA A 1 111 ? 7.449 -13.747 1.472 1.00 88.62 111 ALA A O 1
ATOM 848 N N . PHE A 1 112 ? 5.566 -14.354 2.537 1.00 89.81 112 PHE A N 1
ATOM 849 C CA . PHE A 1 112 ? 5.166 -15.353 1.547 1.00 89.81 112 PHE A CA 1
ATOM 850 C C . PHE A 1 112 ? 4.917 -14.728 0.168 1.00 89.81 112 PHE A C 1
ATOM 852 O O . PHE A 1 112 ? 5.503 -15.158 -0.828 1.00 89.81 112 PHE A O 1
ATOM 859 N N . PHE A 1 113 ? 4.102 -13.673 0.100 1.00 87.38 113 PHE A N 1
ATOM 860 C CA . PHE A 1 113 ? 3.829 -12.980 -1.159 1.00 87.38 113 PHE A CA 1
ATOM 861 C C . PHE A 1 113 ? 5.067 -12.246 -1.692 1.00 87.38 113 PHE A C 1
ATOM 863 O O . PHE A 1 113 ? 5.289 -12.226 -2.901 1.00 87.38 113 PHE A O 1
ATOM 870 N N . GLY A 1 114 ? 5.917 -11.708 -0.814 1.00 88.88 114 GLY A N 1
ATOM 871 C CA . GLY A 1 114 ? 7.206 -11.124 -1.183 1.00 88.88 114 GLY A CA 1
ATOM 872 C C . GLY A 1 114 ? 8.127 -12.144 -1.852 1.00 88.88 114 GLY A C 1
ATOM 873 O O . GLY A 1 114 ? 8.694 -11.867 -2.910 1.00 88.88 114 GLY A O 1
ATOM 874 N N . TRP A 1 115 ? 8.208 -13.358 -1.301 1.00 92.62 115 TRP A N 1
ATOM 875 C CA . TRP A 1 115 ? 8.932 -14.462 -1.928 1.00 92.62 115 TRP A CA 1
ATOM 876 C C . TRP A 1 115 ? 8.333 -14.844 -3.287 1.00 92.62 115 TRP A C 1
ATOM 878 O O . TRP A 1 115 ? 9.081 -14.960 -4.259 1.00 92.62 115 TRP A O 1
ATOM 888 N N . MET A 1 116 ? 7.003 -14.969 -3.395 1.00 90.00 116 MET A N 1
ATOM 889 C CA . MET A 1 116 ? 6.344 -15.277 -4.673 1.00 90.00 116 MET A CA 1
ATOM 890 C C . MET A 1 116 ? 6.703 -14.249 -5.747 1.00 90.00 116 MET A C 1
ATOM 892 O O . MET A 1 116 ? 7.066 -14.612 -6.864 1.00 90.00 116 MET A O 1
ATOM 896 N N . VAL A 1 117 ? 6.647 -12.959 -5.416 1.00 87.25 117 VAL A N 1
ATOM 897 C CA . VAL A 1 117 ? 6.985 -11.889 -6.359 1.00 87.25 117 VAL A CA 1
ATOM 898 C C . VAL A 1 117 ? 8.425 -12.034 -6.834 1.00 87.25 117 VAL A C 1
ATOM 900 O O . VAL A 1 117 ? 8.660 -12.000 -8.039 1.00 87.25 117 VAL A O 1
ATOM 903 N N . LEU A 1 118 ? 9.384 -12.245 -5.932 1.00 87.56 118 LEU A N 1
ATOM 904 C CA . LEU A 1 118 ? 10.791 -12.401 -6.314 1.00 87.56 118 LEU A CA 1
ATOM 905 C C . LEU A 1 118 ? 11.037 -13.664 -7.149 1.00 87.56 118 LEU A C 1
ATOM 907 O O . LEU A 1 118 ? 11.834 -13.626 -8.086 1.00 87.56 118 LEU A O 1
ATOM 911 N N . PHE A 1 119 ? 10.333 -14.755 -6.850 1.00 88.81 119 PHE A N 1
ATOM 912 C CA . PHE A 1 119 ? 10.457 -16.017 -7.574 1.00 88.81 119 PHE A CA 1
ATOM 913 C C . PHE A 1 119 ? 9.857 -15.944 -8.987 1.00 88.81 119 PHE A C 1
ATOM 915 O O . PHE A 1 119 ? 10.489 -16.386 -9.945 1.00 88.81 119 PHE A O 1
ATOM 922 N N . PHE A 1 120 ? 8.662 -15.363 -9.145 1.00 86.94 120 PHE A N 1
ATOM 923 C CA . PHE A 1 120 ? 7.939 -15.348 -10.424 1.00 86.94 120 PHE A CA 1
ATOM 924 C C . PHE A 1 120 ? 8.269 -14.148 -11.322 1.00 86.94 120 PHE A C 1
ATOM 926 O O . PHE A 1 120 ? 8.201 -14.277 -12.545 1.00 86.94 120 PHE A O 1
ATOM 933 N N . SER A 1 121 ? 8.670 -12.996 -10.766 1.00 82.12 121 SER A N 1
ATOM 934 C CA . SER A 1 121 ? 8.935 -11.777 -11.558 1.00 82.12 121 SER A CA 1
ATOM 935 C C . SER A 1 121 ? 9.915 -11.982 -12.720 1.00 82.12 121 SER A C 1
ATOM 937 O O . SER A 1 121 ? 9.627 -11.490 -13.812 1.00 82.12 121 SER A O 1
ATOM 939 N N . PRO A 1 122 ? 11.032 -12.726 -12.573 1.00 81.38 122 PRO A N 1
ATOM 940 C CA . PRO A 1 122 ? 11.924 -12.985 -13.698 1.00 81.38 122 PRO A CA 1
ATOM 941 C C . PRO A 1 122 ? 11.219 -13.692 -14.859 1.00 81.38 122 PRO A C 1
ATOM 943 O O . PRO A 1 122 ? 11.485 -13.349 -16.001 1.00 81.38 122 PRO A O 1
ATOM 946 N N . TYR A 1 123 ? 10.288 -14.614 -14.587 1.00 82.38 123 TYR A N 1
ATOM 947 C CA . TYR A 1 123 ? 9.560 -15.366 -15.615 1.00 82.38 123 TYR A CA 1
ATOM 948 C C . TYR A 1 123 ? 8.552 -14.501 -16.383 1.00 82.38 123 TYR A C 1
ATOM 950 O O . TYR A 1 123 ? 8.391 -14.697 -17.586 1.00 82.38 123 TYR A O 1
ATOM 958 N N . PHE A 1 124 ? 7.909 -13.533 -15.718 1.00 80.56 124 PHE A N 1
ATOM 959 C CA . PHE A 1 124 ? 6.962 -12.609 -16.357 1.00 80.56 124 PHE A CA 1
ATOM 960 C C . PHE A 1 124 ? 7.646 -11.612 -17.305 1.00 80.56 124 PHE A C 1
ATOM 962 O O . PHE A 1 124 ? 7.075 -11.240 -18.328 1.00 80.56 124 PHE A O 1
ATOM 969 N N . ILE A 1 125 ? 8.865 -11.178 -16.972 1.00 74.44 125 ILE A N 1
ATOM 970 C CA . ILE A 1 125 ? 9.586 -10.098 -17.675 1.00 74.44 125 ILE A CA 1
ATOM 971 C C . ILE A 1 125 ? 10.626 -10.659 -18.672 1.00 74.44 125 ILE A C 1
ATOM 973 O O . ILE A 1 125 ? 11.335 -9.905 -19.342 1.00 74.44 125 ILE A O 1
ATOM 977 N N . ASP A 1 126 ? 10.815 -11.975 -18.733 1.00 74.25 126 ASP A N 1
ATOM 978 C CA . ASP A 1 126 ? 11.726 -12.596 -19.696 1.00 74.25 126 ASP A CA 1
ATOM 979 C C . ASP A 1 126 ? 11.072 -12.700 -21.080 1.00 74.25 126 ASP A C 1
ATOM 981 O O . ASP A 1 126 ? 9.931 -13.158 -21.189 1.00 74.25 126 ASP A O 1
ATOM 985 N N . SER A 1 127 ? 11.793 -12.272 -22.122 1.00 66.12 127 SER A N 1
ATOM 986 C CA . SER A 1 127 ? 11.303 -12.263 -23.509 1.00 66.12 127 SER A CA 1
ATOM 987 C C . SER A 1 127 ? 11.130 -13.668 -24.069 1.00 66.12 127 SER A C 1
ATOM 989 O O . SER A 1 127 ? 10.270 -13.886 -24.916 1.00 66.12 127 SER A O 1
ATOM 991 N N . ASP A 1 128 ? 11.905 -14.621 -23.552 1.00 69.50 128 ASP A N 1
ATOM 992 C CA . ASP A 1 128 ? 11.944 -15.995 -24.057 1.00 69.50 128 ASP A CA 1
ATOM 993 C C . ASP A 1 128 ? 10.924 -16.906 -23.350 1.00 69.50 128 ASP A C 1
ATOM 995 O O . ASP A 1 128 ? 10.811 -18.091 -23.660 1.00 69.50 128 ASP A O 1
ATOM 999 N N . LYS A 1 129 ? 10.184 -16.364 -22.371 1.00 75.19 129 LYS A N 1
ATOM 1000 C CA . LYS A 1 129 ? 9.181 -17.092 -21.584 1.00 75.19 129 LYS A CA 1
ATOM 1001 C C . LYS A 1 129 ? 7.794 -16.486 -21.774 1.00 75.19 129 LYS A C 1
ATOM 1003 O O . LYS A 1 129 ? 7.177 -16.680 -22.813 1.00 75.19 129 LYS A O 1
ATOM 1008 N N . LEU A 1 130 ? 7.278 -15.782 -20.763 1.00 75.31 130 LEU A N 1
ATOM 1009 C CA . LEU A 1 130 ? 5.929 -15.220 -20.803 1.00 75.31 130 LEU A CA 1
ATOM 1010 C C . LEU A 1 130 ? 5.875 -13.887 -21.562 1.00 75.31 130 LEU A C 1
ATOM 1012 O O . LEU A 1 130 ? 4.822 -13.554 -22.089 1.00 75.31 130 LEU A O 1
ATOM 1016 N N . ASN A 1 131 ? 6.984 -13.138 -21.618 1.00 74.50 131 ASN A N 1
ATOM 1017 C CA . ASN A 1 131 ? 7.111 -11.840 -22.288 1.00 74.50 131 ASN A CA 1
ATOM 1018 C C . ASN A 1 131 ? 5.962 -10.853 -21.996 1.00 74.50 131 ASN A C 1
ATOM 1020 O O . ASN A 1 131 ? 5.493 -10.135 -22.876 1.00 74.50 131 ASN A O 1
ATOM 1024 N N . TRP A 1 132 ? 5.481 -10.805 -20.750 1.00 74.62 132 TRP A N 1
ATOM 1025 C CA . TRP A 1 132 ? 4.420 -9.865 -20.365 1.00 74.62 132 TRP A CA 1
ATOM 1026 C C . TRP A 1 132 ? 4.946 -8.429 -20.260 1.00 74.62 132 TRP A C 1
ATOM 1028 O O . TRP A 1 132 ? 4.169 -7.474 -20.306 1.00 74.62 132 TRP A O 1
ATOM 1038 N N . GLY A 1 133 ? 6.264 -8.249 -20.142 1.00 72.75 133 GLY A N 1
ATOM 1039 C CA . GLY A 1 133 ? 6.879 -6.925 -20.088 1.00 72.75 133 GLY A CA 1
ATOM 1040 C C . GLY A 1 133 ? 6.246 -6.082 -18.970 1.00 72.75 133 GLY A C 1
ATOM 1041 O O . GLY A 1 133 ? 6.077 -6.614 -17.875 1.00 72.75 133 GLY A O 1
ATOM 1042 N N . PRO A 1 134 ? 5.864 -4.813 -19.207 1.00 69.69 134 PRO A N 1
ATOM 1043 C CA . PRO A 1 134 ? 5.229 -3.948 -18.204 1.00 69.69 134 PRO A CA 1
ATOM 1044 C C . PRO A 1 134 ? 3.769 -4.317 -17.877 1.00 69.69 134 PRO A C 1
ATOM 1046 O O . PRO A 1 134 ? 3.255 -3.905 -16.836 1.00 69.69 134 PRO A O 1
ATOM 1049 N N . THR A 1 135 ? 3.103 -5.149 -18.688 1.00 78.62 135 THR A N 1
ATOM 1050 C CA . THR A 1 135 ? 1.697 -5.534 -18.447 1.00 78.62 135 THR A CA 1
ATOM 1051 C C . THR A 1 135 ? 1.514 -6.394 -17.189 1.00 78.62 135 THR A C 1
ATOM 1053 O O . THR A 1 135 ? 0.419 -6.442 -16.629 1.00 78.62 135 THR A O 1
ATOM 1056 N N . TYR A 1 136 ? 2.592 -6.975 -16.640 1.00 81.31 136 TYR A N 1
ATOM 1057 C CA . TYR A 1 136 ? 2.572 -7.632 -15.322 1.00 81.31 136 TYR A CA 1
ATOM 1058 C C . TYR A 1 136 ? 2.067 -6.707 -14.195 1.00 81.31 136 TYR A C 1
ATOM 1060 O O . TYR A 1 136 ? 1.544 -7.184 -13.185 1.00 81.31 136 TYR A O 1
ATOM 1068 N N . GLY A 1 137 ? 2.172 -5.383 -14.378 1.00 79.19 137 GLY A N 1
ATOM 1069 C CA . GLY A 1 137 ? 1.638 -4.370 -13.471 1.00 79.19 137 GLY A CA 1
ATOM 1070 C C . GLY A 1 137 ? 0.134 -4.509 -13.202 1.00 79.19 137 GLY A C 1
ATOM 1071 O O . GLY A 1 137 ? -0.322 -4.181 -12.106 1.00 79.19 137 GLY A O 1
ATOM 1072 N N . TYR A 1 138 ? -0.643 -5.066 -14.139 1.00 85.19 138 TYR A N 1
ATOM 1073 C CA . TYR A 1 138 ? -2.083 -5.268 -13.953 1.00 85.19 138 TYR A CA 1
ATOM 1074 C C . TYR A 1 138 ? -2.422 -6.245 -12.825 1.00 85.19 138 TYR A C 1
ATOM 1076 O O . TYR A 1 138 ? -3.477 -6.098 -12.211 1.00 85.19 138 TYR A O 1
ATOM 1084 N N . ILE A 1 139 ? -1.529 -7.184 -12.487 1.00 87.25 139 ILE A N 1
ATOM 1085 C CA . ILE A 1 139 ? -1.715 -8.066 -11.323 1.00 87.25 139 ILE A CA 1
ATOM 1086 C C . ILE A 1 139 ? -1.806 -7.227 -10.043 1.00 87.25 139 ILE A C 1
ATOM 1088 O O . ILE A 1 139 ? -2.670 -7.466 -9.201 1.00 87.25 139 ILE A O 1
ATOM 1092 N N . TRP A 1 140 ? -0.948 -6.212 -9.922 1.00 82.94 140 TRP A N 1
ATOM 1093 C CA . TRP A 1 140 ? -0.926 -5.302 -8.780 1.00 82.94 140 TRP A CA 1
ATOM 1094 C C . TRP A 1 140 ? -2.151 -4.391 -8.747 1.00 82.94 140 TRP A C 1
ATOM 1096 O O . TRP A 1 140 ? -2.717 -4.162 -7.681 1.00 82.94 140 TRP A O 1
ATOM 1106 N N . GLY A 1 141 ? -2.598 -3.902 -9.906 1.00 85.12 141 GLY A N 1
ATOM 1107 C CA . GLY A 1 141 ? -3.835 -3.124 -10.002 1.00 85.12 141 GLY A CA 1
ATOM 1108 C C . GLY A 1 141 ? -5.072 -3.946 -9.619 1.00 85.12 141 GLY A C 1
ATOM 1109 O O . GLY A 1 141 ? -5.897 -3.499 -8.822 1.00 85.12 141 GLY A O 1
ATOM 1110 N N . GLY A 1 142 ? -5.175 -5.175 -10.134 1.00 88.00 142 GLY A N 1
ATOM 1111 C CA . GLY A 1 142 ? -6.287 -6.086 -9.863 1.00 88.00 142 GLY A CA 1
ATOM 1112 C C . GLY A 1 142 ? -6.354 -6.532 -8.403 1.00 88.00 142 GLY A C 1
ATOM 1113 O O . GLY A 1 142 ? -7.430 -6.513 -7.805 1.00 88.00 142 GLY A O 1
ATOM 1114 N N . SER A 1 143 ? -5.215 -6.866 -7.790 1.00 86.88 143 SER A N 1
ATOM 1115 C CA . SER A 1 143 ? -5.175 -7.243 -6.372 1.00 86.88 143 SER A CA 1
ATOM 1116 C C . SER A 1 143 ? -5.555 -6.081 -5.447 1.00 86.88 143 SER A C 1
ATOM 1118 O O . SER A 1 143 ? -6.280 -6.295 -4.475 1.00 86.88 143 SER A O 1
ATOM 1120 N N . ASN A 1 144 ? -5.169 -4.844 -5.785 1.00 87.50 144 ASN A N 1
ATOM 1121 C CA . ASN A 1 144 ? -5.598 -3.647 -5.054 1.00 87.50 144 ASN A CA 1
ATOM 1122 C C . ASN A 1 144 ? -7.112 -3.416 -5.143 1.00 87.50 144 ASN A C 1
ATOM 1124 O O . ASN A 1 144 ? -7.731 -3.038 -4.149 1.00 87.50 144 ASN A O 1
ATOM 1128 N N . LEU A 1 145 ? -7.731 -3.679 -6.297 1.00 88.81 145 LEU A N 1
ATOM 1129 C CA . LEU A 1 145 ? -9.182 -3.565 -6.445 1.00 88.81 145 LEU A CA 1
ATOM 1130 C C . LEU A 1 145 ? -9.919 -4.608 -5.594 1.00 88.81 145 LEU A C 1
ATOM 1132 O O . LEU A 1 145 ? -10.889 -4.276 -4.912 1.00 88.81 145 LEU A O 1
ATOM 1136 N N . ILE A 1 146 ? -9.438 -5.855 -5.593 1.00 90.06 146 ILE A N 1
ATOM 1137 C CA . ILE A 1 146 ? -9.989 -6.923 -4.749 1.00 90.06 146 ILE A CA 1
ATOM 1138 C C . ILE A 1 146 ? -9.881 -6.535 -3.272 1.00 90.06 146 ILE A C 1
ATOM 1140 O O . ILE A 1 146 ? -10.855 -6.676 -2.531 1.00 90.06 146 ILE A O 1
ATOM 1144 N N . LEU A 1 147 ? -8.733 -5.995 -2.852 1.00 84.31 147 LEU A N 1
ATOM 1145 C CA . LEU A 1 147 ? -8.538 -5.529 -1.483 1.00 84.31 147 LEU A CA 1
ATOM 1146 C C . LEU A 1 147 ? -9.489 -4.379 -1.134 1.00 84.31 147 LEU A C 1
ATOM 1148 O O . LEU A 1 147 ? -10.125 -4.428 -0.087 1.00 84.31 147 LEU A O 1
ATOM 1152 N N . ALA A 1 148 ? -9.664 -3.395 -2.019 1.00 86.81 148 ALA A N 1
ATOM 1153 C CA . ALA A 1 148 ? -10.602 -2.294 -1.803 1.00 86.81 148 ALA A CA 1
ATOM 1154 C C . ALA A 1 148 ? -12.048 -2.798 -1.615 1.00 86.81 148 ALA A C 1
ATOM 1156 O O . ALA A 1 148 ? -12.757 -2.356 -0.707 1.00 86.81 148 ALA A O 1
ATOM 1157 N N . VAL A 1 149 ? -12.476 -3.779 -2.420 1.00 89.94 149 VAL A N 1
ATOM 1158 C CA . VAL A 1 149 ? -13.786 -4.434 -2.266 1.00 89.94 149 VAL A CA 1
ATOM 1159 C C . VAL A 1 149 ? -13.866 -5.203 -0.946 1.00 89.94 149 VAL A C 1
ATOM 1161 O O . VAL A 1 149 ? -14.867 -5.105 -0.238 1.00 89.94 149 VAL A O 1
ATOM 1164 N N . TRP A 1 150 ? -12.818 -5.932 -0.566 1.00 86.31 150 TRP A N 1
ATOM 1165 C CA . TRP A 1 150 ? -12.782 -6.654 0.705 1.00 86.31 150 TRP A CA 1
ATOM 1166 C C . TRP A 1 150 ? -12.885 -5.700 1.903 1.00 86.31 150 TRP A C 1
ATOM 1168 O O . TRP A 1 150 ? -13.734 -5.892 2.777 1.00 86.31 150 TRP A O 1
ATOM 1178 N N . THR A 1 151 ? -12.113 -4.610 1.894 1.00 84.12 151 THR A N 1
ATOM 1179 C CA . THR A 1 151 ? -12.182 -3.534 2.888 1.00 84.12 151 THR A CA 1
ATOM 1180 C C . THR A 1 151 ? -13.582 -2.929 2.954 1.00 84.12 151 THR A C 1
ATOM 1182 O O . THR A 1 151 ? -14.086 -2.620 4.032 1.00 84.12 151 THR A O 1
ATOM 1185 N N . TRP A 1 152 ? -14.266 -2.794 1.819 1.00 82.31 152 TRP A N 1
ATOM 1186 C CA . TRP A 1 152 ? -15.642 -2.313 1.809 1.00 82.31 152 TRP A CA 1
ATOM 1187 C C . TRP A 1 152 ? -16.622 -3.244 2.531 1.00 82.31 152 TRP A C 1
ATOM 1189 O O . TRP A 1 152 ? -17.560 -2.761 3.175 1.00 82.31 152 TRP A O 1
ATOM 1199 N N . VAL A 1 153 ? -16.454 -4.559 2.364 1.00 83.69 153 VAL A N 1
ATOM 1200 C CA . VAL A 1 153 ? -17.392 -5.581 2.845 1.00 83.69 153 VAL A CA 1
ATOM 1201 C C . VAL A 1 153 ? -17.167 -5.914 4.312 1.00 83.69 153 VAL A C 1
ATOM 1203 O O . VAL A 1 153 ? -18.140 -5.926 5.067 1.00 83.69 153 VAL A O 1
ATOM 1206 N N . PHE A 1 154 ? -15.918 -6.166 4.697 1.00 81.50 154 PHE A N 1
ATOM 1207 C CA . PHE A 1 154 ? -15.590 -6.819 5.963 1.00 81.50 154 PHE A CA 1
ATOM 1208 C C . PHE A 1 154 ? -15.065 -5.874 7.040 1.00 81.50 154 PHE A C 1
ATOM 1210 O O . PHE A 1 154 ? -15.136 -6.227 8.213 1.00 81.50 154 PHE A O 1
ATOM 1217 N N . VAL A 1 155 ? -14.571 -4.681 6.686 1.00 81.31 155 VAL A N 1
ATOM 1218 C CA . VAL A 1 155 ? -14.007 -3.759 7.682 1.00 81.31 155 VAL A CA 1
ATOM 1219 C C . VAL A 1 155 ? -15.109 -2.888 8.298 1.00 81.31 155 VAL A C 1
ATOM 1221 O O . VAL A 1 155 ? -15.731 -2.094 7.576 1.00 81.31 155 VAL A O 1
ATOM 1224 N N . PRO A 1 156 ? -15.359 -3.004 9.618 1.00 79.25 156 PRO A N 1
ATOM 1225 C CA . PRO A 1 156 ? -16.335 -2.174 10.309 1.00 79.25 156 PRO A CA 1
ATOM 1226 C C . PRO A 1 156 ? -15.840 -0.742 10.522 1.00 79.25 156 PRO A C 1
ATOM 1228 O O . PRO A 1 156 ? -14.644 -0.448 10.516 1.00 79.25 156 PRO A O 1
ATOM 1231 N N . GLU A 1 157 ? -16.787 0.163 10.759 1.00 80.75 157 GLU A N 1
ATOM 1232 C CA . GLU A 1 157 ? -16.491 1.504 11.257 1.00 80.75 157 GLU A CA 1
ATOM 1233 C C . GLU A 1 157 ? -16.294 1.461 12.775 1.00 80.75 157 GLU A C 1
ATOM 1235 O O . GLU A 1 157 ? -17.218 1.110 13.504 1.00 80.75 157 GLU A O 1
ATOM 1240 N N . THR A 1 158 ? -15.113 1.854 13.252 1.00 76.50 158 THR A N 1
ATOM 1241 C CA . THR A 1 158 ? -14.779 1.859 14.687 1.00 76.50 158 THR A CA 1
ATOM 1242 C C . THR A 1 158 ? -14.573 3.267 15.248 1.00 76.50 158 THR A C 1
ATOM 1244 O O . THR A 1 158 ? -14.168 3.420 16.400 1.00 76.50 158 THR A O 1
ATOM 1247 N N . LYS A 1 159 ? -14.784 4.323 14.451 1.00 74.00 159 LYS A N 1
ATOM 1248 C CA . LYS A 1 159 ? -14.576 5.703 14.902 1.00 74.00 159 LYS A CA 1
ATOM 1249 C C . LYS A 1 159 ? -15.531 6.065 16.042 1.00 74.00 159 LYS A C 1
ATOM 1251 O O . LYS A 1 159 ? -16.741 5.895 15.927 1.00 74.00 159 LYS A O 1
ATOM 1256 N N . GLY A 1 160 ? -14.976 6.644 17.110 1.00 71.81 160 GLY A N 1
ATOM 1257 C CA . GLY A 1 160 ? -15.752 7.167 18.240 1.00 71.81 160 GLY A CA 1
ATOM 1258 C C . GLY A 1 160 ? -16.309 6.099 19.185 1.00 71.81 160 GLY A C 1
ATOM 1259 O O . GLY A 1 160 ? -17.242 6.397 19.925 1.00 71.81 160 GLY A O 1
ATOM 1260 N N . ARG A 1 161 ? -15.763 4.877 19.157 1.00 71.19 161 ARG A N 1
ATOM 1261 C CA . ARG A 1 161 ? -16.102 3.786 20.082 1.00 71.19 161 ARG A CA 1
ATOM 1262 C C . ARG A 1 161 ? -14.955 3.521 21.044 1.00 71.19 161 ARG A C 1
ATOM 1264 O O . ARG A 1 161 ? -13.794 3.600 20.638 1.00 71.19 161 ARG A O 1
ATOM 1271 N N . SER A 1 162 ? -15.283 3.211 22.296 1.00 79.94 162 SER A N 1
ATOM 1272 C CA . SER A 1 162 ? -14.298 2.679 23.241 1.00 79.94 162 SER A CA 1
ATOM 1273 C C . SER A 1 162 ? -14.004 1.204 22.939 1.00 79.94 162 SER A C 1
ATOM 1275 O O . SER A 1 162 ? -14.727 0.573 22.164 1.00 79.94 162 SER A O 1
ATOM 1277 N N . LEU A 1 163 ? -12.929 0.658 23.516 1.00 76.50 163 LEU A N 1
ATOM 1278 C CA . LEU A 1 163 ? -12.565 -0.749 23.314 1.00 76.50 163 LEU A CA 1
ATOM 1279 C C . LEU A 1 163 ? -13.644 -1.684 23.870 1.00 76.50 163 LEU A C 1
ATOM 1281 O O . LEU A 1 163 ? -14.033 -2.634 23.205 1.00 76.50 163 LEU A O 1
ATOM 1285 N N . GLU A 1 164 ? -14.215 -1.330 25.016 1.00 76.38 164 GLU A N 1
ATOM 1286 C CA . GLU A 1 164 ? -15.260 -2.100 25.692 1.00 76.38 164 GLU A CA 1
ATOM 1287 C C . GLU A 1 164 ? -16.547 -2.153 24.855 1.00 76.38 164 GLU A C 1
ATOM 1289 O O . GLU A 1 164 ? -17.171 -3.200 24.724 1.00 76.38 164 GLU A O 1
ATOM 1294 N N . GLN A 1 165 ? -16.915 -1.036 24.215 1.00 70.31 165 GLN A N 1
ATOM 1295 C CA . GLN A 1 165 ? -18.061 -0.995 23.302 1.00 70.31 165 GLN A CA 1
ATOM 1296 C C . GLN A 1 165 ? -17.837 -1.838 22.044 1.00 70.31 165 GLN A C 1
ATOM 1298 O O . GLN A 1 165 ? -18.793 -2.355 21.472 1.00 70.31 165 GLN A O 1
ATOM 1303 N N . LEU A 1 166 ? -16.594 -1.930 21.563 1.00 75.88 166 LEU A N 1
ATOM 1304 C CA . LEU A 1 166 ? -16.270 -2.789 20.428 1.00 75.88 166 LEU A CA 1
ATOM 1305 C C . LEU A 1 166 ? -16.388 -4.259 20.826 1.00 75.88 166 LEU A C 1
ATOM 1307 O O . LEU A 1 166 ? -16.981 -5.023 20.069 1.00 75.88 166 LEU A O 1
ATOM 1311 N N . ASP A 1 167 ? -15.891 -4.628 22.005 1.00 77.88 167 ASP A N 1
ATOM 1312 C CA . ASP A 1 167 ? -15.977 -5.995 22.521 1.00 77.88 167 ASP A CA 1
ATOM 1313 C C . ASP A 1 167 ? -17.436 -6.447 22.685 1.00 77.88 167 ASP A C 1
ATOM 1315 O O . ASP A 1 167 ? -17.789 -7.527 22.216 1.00 77.88 167 ASP A O 1
ATOM 1319 N N . GLU A 1 168 ? -18.314 -5.589 23.215 1.00 77.00 168 GLU A N 1
ATOM 1320 C CA . GLU A 1 168 ? -19.755 -5.871 23.324 1.00 77.00 168 GLU A CA 1
ATOM 1321 C C . GLU A 1 168 ? -20.410 -6.085 21.943 1.00 77.00 168 GLU A C 1
ATOM 1323 O O . GLU A 1 168 ? -21.174 -7.028 21.735 1.00 77.00 168 GLU A O 1
ATOM 1328 N N . LEU A 1 169 ? -20.062 -5.259 20.948 1.00 75.81 169 LEU A N 1
ATOM 1329 C CA . LEU A 1 169 ? -20.556 -5.415 19.573 1.00 75.81 169 LEU A CA 1
ATOM 1330 C C . LEU A 1 169 ? -20.053 -6.706 18.903 1.00 75.81 169 LEU A C 1
ATOM 1332 O O . LEU A 1 169 ? -20.765 -7.288 18.075 1.00 75.81 169 LEU A O 1
ATOM 1336 N N . PHE A 1 170 ? -18.835 -7.146 19.231 1.00 78.38 170 PHE A N 1
ATOM 1337 C CA . PHE A 1 170 ? -18.288 -8.421 18.768 1.00 78.38 170 PHE A CA 1
ATOM 1338 C C . PHE A 1 170 ? -18.943 -9.616 19.471 1.00 78.38 170 PHE A C 1
ATOM 1340 O O . PHE A 1 170 ? -19.218 -10.620 18.807 1.00 78.38 170 PHE A O 1
ATOM 1347 N N . GLU A 1 171 ? -19.244 -9.506 20.767 1.00 82.19 171 GLU A N 1
ATOM 1348 C CA . GLU A 1 171 ? -19.934 -10.538 21.550 1.00 82.19 171 GLU A CA 1
ATOM 1349 C C . GLU A 1 171 ? -21.370 -10.758 21.051 1.00 82.19 171 GLU A C 1
ATOM 1351 O O . GLU A 1 171 ? -21.781 -11.897 20.815 1.00 82.19 171 GLU A O 1
ATOM 1356 N N . GLU A 1 172 ? -22.077 -9.673 20.727 1.00 78.81 172 GLU A N 1
ATOM 1357 C CA . GLU A 1 172 ? -23.403 -9.694 20.090 1.00 78.81 172 GLU A CA 1
ATOM 1358 C C . GLU A 1 172 ? -23.363 -10.091 18.597 1.00 78.81 172 GLU A C 1
ATOM 1360 O O . GLU A 1 172 ? -24.399 -10.169 17.932 1.00 78.81 172 GLU A O 1
ATOM 1365 N N . ARG A 1 173 ? -22.170 -10.370 18.041 1.00 75.44 173 ARG A N 1
ATOM 1366 C CA . ARG A 1 173 ? -21.936 -10.776 16.638 1.00 75.44 173 ARG A CA 1
ATOM 1367 C C . ARG A 1 173 ? -22.628 -9.865 15.623 1.00 75.44 173 ARG A C 1
ATOM 1369 O O . ARG A 1 173 ? -23.138 -10.324 14.594 1.00 75.44 173 ARG A O 1
ATOM 1376 N N . VAL A 1 174 ? -22.642 -8.566 15.904 1.00 74.81 174 VAL A N 1
ATOM 1377 C CA . VAL 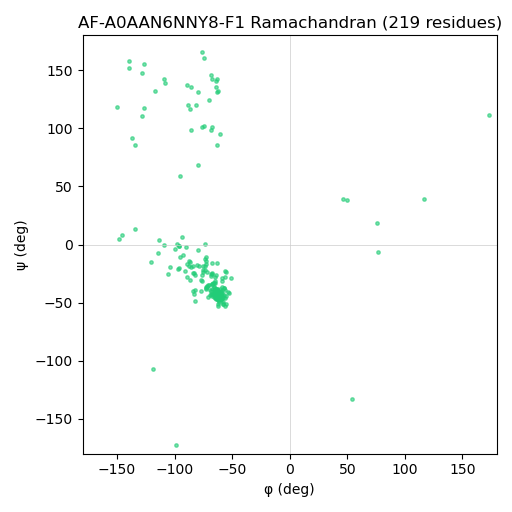A 1 174 ? -23.259 -7.575 15.024 1.00 74.81 174 VAL A CA 1
ATOM 1378 C C . VAL A 1 174 ? -22.508 -7.563 13.685 1.00 74.81 174 VAL A C 1
ATOM 1380 O O . VAL A 1 174 ? -21.289 -7.725 13.619 1.00 74.81 174 VAL A O 1
ATOM 1383 N N . GLY A 1 175 ? -23.222 -7.400 12.571 1.00 69.06 175 GLY A N 1
ATOM 1384 C CA . GLY A 1 175 ? -22.570 -7.334 11.263 1.00 69.06 175 GLY A CA 1
ATOM 1385 C C . GLY A 1 175 ? -21.665 -6.100 11.161 1.00 69.06 175 GLY A C 1
ATOM 1386 O O . GLY A 1 175 ? -22.062 -5.012 11.575 1.00 69.06 175 GLY A O 1
ATOM 1387 N N . ALA A 1 176 ? -20.493 -6.225 10.527 1.00 69.50 176 ALA A N 1
ATOM 1388 C CA . ALA A 1 176 ? -19.487 -5.152 10.426 1.00 69.50 176 ALA A CA 1
ATOM 1389 C C . ALA A 1 176 ? -20.041 -3.798 9.922 1.00 69.50 176 ALA A C 1
ATOM 1391 O O . ALA A 1 176 ? -19.564 -2.725 10.286 1.00 69.50 176 ALA A O 1
ATOM 1392 N N . ARG A 1 177 ? -21.099 -3.829 9.104 1.00 70.19 177 ARG A N 1
ATOM 1393 C CA . ARG A 1 177 ? -21.753 -2.636 8.540 1.00 70.19 177 ARG A CA 1
ATOM 1394 C C . ARG A 1 177 ? -22.723 -1.935 9.490 1.00 70.19 177 ARG A C 1
ATOM 1396 O O . ARG A 1 177 ? -23.082 -0.792 9.238 1.00 70.19 177 ARG A O 1
ATOM 1403 N N . GLN A 1 178 ? -23.162 -2.608 10.548 1.00 68.38 178 GLN A N 1
ATOM 1404 C CA . GLN A 1 178 ? -24.139 -2.088 11.508 1.00 68.38 178 GLN A CA 1
ATOM 1405 C C . GLN A 1 178 ? -23.473 -1.392 12.706 1.00 68.38 178 GLN A C 1
ATOM 1407 O O . GLN A 1 178 ? -24.151 -0.692 13.459 1.00 68.38 178 GLN A O 1
ATOM 1412 N N . PHE A 1 179 ? -22.144 -1.503 12.834 1.00 67.12 179 PHE A N 1
ATOM 1413 C CA . PHE A 1 179 ? -21.351 -0.887 13.906 1.00 67.12 179 PHE A CA 1
ATOM 1414 C C . PHE A 1 179 ? -21.489 0.646 13.941 1.00 67.12 179 PHE A C 1
ATOM 1416 O O . PHE A 1 179 ? -21.478 1.254 15.014 1.00 67.12 179 PHE A O 1
ATOM 1423 N N . SER A 1 180 ? -21.688 1.292 12.783 1.00 59.19 180 SER A N 1
ATOM 1424 C CA . SER A 1 180 ? -21.871 2.749 12.724 1.00 59.19 180 SER A CA 1
ATOM 1425 C C . SER A 1 180 ? -23.261 3.206 13.178 1.00 59.19 180 SER A C 1
ATOM 1427 O O . SER A 1 180 ? -23.409 4.345 13.603 1.00 59.19 180 SER A O 1
ATOM 1429 N N . SER A 1 181 ? -24.284 2.353 13.061 1.00 57.19 181 SER A N 1
ATOM 1430 C CA . SER A 1 181 ? -25.685 2.704 13.346 1.00 57.19 181 SER A CA 1
ATOM 1431 C C . SER A 1 181 ? -26.148 2.330 14.754 1.00 57.19 181 SER A C 1
ATOM 1433 O O . SER A 1 181 ? -27.149 2.870 15.221 1.00 57.19 181 SER A O 1
ATOM 1435 N N . LEU A 1 182 ? -25.460 1.402 15.426 1.00 55.53 182 LEU A N 1
ATOM 1436 C CA . LEU A 1 182 ? -25.879 0.896 16.732 1.00 55.53 182 LEU A CA 1
ATOM 1437 C C . LEU A 1 182 ? -25.360 1.809 17.851 1.00 55.53 18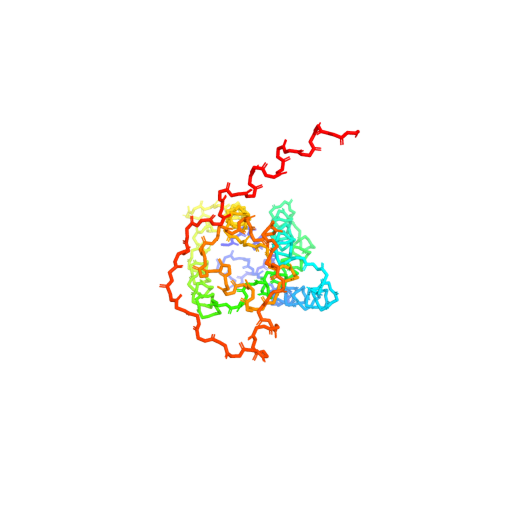2 LEU A C 1
ATOM 1439 O O . LEU A 1 182 ? -24.195 1.737 18.226 1.00 55.53 182 LEU A O 1
ATOM 1443 N N . VAL A 1 183 ? -26.179 2.716 18.377 1.00 54.34 183 VAL A N 1
ATOM 1444 C CA . VAL A 1 183 ? -25.798 3.523 19.547 1.00 54.34 183 VAL A CA 1
ATOM 1445 C C . VAL A 1 183 ? -25.876 2.626 20.784 1.00 54.34 183 VAL A C 1
ATOM 1447 O O . VAL A 1 183 ? -26.966 2.345 21.266 1.00 54.34 183 VAL A O 1
ATOM 1450 N N . VAL A 1 184 ? -24.729 2.142 21.270 1.00 55.97 184 VAL A N 1
ATOM 1451 C CA . VAL A 1 184 ? -24.624 1.558 22.615 1.00 55.97 184 VAL A CA 1
ATOM 1452 C C . VAL A 1 184 ? -24.827 2.703 23.612 1.00 55.97 184 VAL A C 1
ATOM 1454 O O . VAL A 1 184 ? -23.954 3.560 23.765 1.00 55.97 184 VAL A O 1
ATOM 1457 N N . GLU A 1 185 ? -26.030 2.791 24.181 1.00 48.38 185 GLU A N 1
ATOM 1458 C CA . GLU A 1 185 ? -26.387 3.779 25.201 1.00 48.38 185 GLU A CA 1
ATOM 1459 C C . GLU A 1 185 ? -25.498 3.554 26.435 1.00 48.38 185 GLU A C 1
ATOM 1461 O O . GLU A 1 185 ? -25.301 2.432 26.899 1.00 48.38 185 GLU A O 1
ATOM 1466 N N . ARG A 1 186 ? -24.921 4.637 26.950 1.00 44.22 186 ARG A N 1
ATOM 1467 C CA . ARG A 1 186 ? -24.040 4.679 28.119 1.00 44.22 186 ARG A CA 1
ATOM 1468 C C . ARG A 1 186 ? -24.814 4.240 29.378 1.00 44.22 186 ARG A C 1
ATOM 1470 O O . ARG A 1 186 ? -25.335 5.107 30.065 1.00 44.22 186 ARG A O 1
ATOM 1477 N N . GLN A 1 187 ? -24.915 2.942 29.684 1.00 47.03 187 GLN A N 1
ATOM 1478 C CA . GLN A 1 187 ? -25.628 2.487 30.897 1.00 47.03 187 GLN A CA 1
ATOM 1479 C C . GLN A 1 187 ? -24.823 1.685 31.934 1.00 47.03 187 GLN A C 1
ATOM 1481 O O . GLN A 1 187 ? -25.262 1.643 33.072 1.00 47.03 187 GLN A O 1
ATOM 1486 N N . LEU A 1 188 ? -23.631 1.140 31.664 1.00 47.19 188 LEU A N 1
ATOM 1487 C CA . LEU A 1 188 ? -22.992 0.227 32.642 1.00 47.19 188 LEU A CA 1
ATOM 1488 C C . LEU A 1 188 ? -21.924 0.826 33.580 1.00 47.19 188 LEU A C 1
ATOM 1490 O O . LEU A 1 188 ? -21.403 0.102 34.423 1.00 47.19 188 LEU A O 1
ATOM 1494 N N . VAL A 1 189 ? -21.603 2.125 33.503 1.00 45.41 189 VAL A N 1
ATOM 1495 C CA . VAL A 1 189 ? -20.722 2.758 34.518 1.00 45.41 189 VAL A CA 1
ATOM 1496 C C . VAL A 1 189 ? -21.510 3.239 35.744 1.00 45.41 189 VAL A C 1
ATOM 1498 O O . VAL A 1 189 ? -20.933 3.338 36.824 1.00 45.41 189 VAL A O 1
ATOM 1501 N N . ASP A 1 190 ? -22.827 3.425 35.629 1.00 43.91 190 ASP A N 1
ATOM 1502 C CA . ASP A 1 190 ? -23.668 3.740 36.792 1.00 43.91 190 ASP A CA 1
ATOM 1503 C C . ASP A 1 190 ? -24.101 2.473 37.561 1.00 43.91 190 ASP A C 1
ATOM 1505 O O . ASP A 1 190 ? -24.294 2.532 38.774 1.00 43.91 190 ASP A O 1
ATOM 1509 N N . ASP A 1 191 ? -24.141 1.301 36.914 1.00 41.03 191 ASP A N 1
ATOM 1510 C CA . ASP A 1 191 ? -24.531 0.044 37.578 1.00 41.03 191 ASP A CA 1
ATOM 1511 C C . ASP A 1 191 ? -23.407 -0.583 38.430 1.00 41.03 191 ASP A C 1
ATOM 1513 O O . ASP A 1 191 ? -23.685 -1.354 39.346 1.00 41.03 191 ASP A O 1
ATOM 1517 N N . ILE A 1 192 ? -22.131 -0.222 38.231 1.00 41.19 192 ILE A N 1
ATOM 1518 C CA . ILE A 1 192 ? -21.033 -0.693 39.110 1.00 41.19 192 ILE A CA 1
ATOM 1519 C C . ILE A 1 192 ? -21.035 0.044 40.463 1.00 41.19 192 ILE A C 1
ATOM 1521 O O . ILE A 1 192 ? -20.512 -0.476 41.451 1.00 41.19 192 ILE A O 1
ATOM 1525 N N . ALA A 1 193 ? -21.691 1.206 40.559 1.00 41.03 193 ALA A N 1
ATOM 1526 C CA . ALA A 1 193 ? -21.942 1.852 41.848 1.00 41.03 193 ALA A CA 1
ATOM 1527 C C . ALA A 1 193 ? -23.022 1.127 42.678 1.00 41.03 193 ALA A C 1
ATOM 1529 O O . ALA A 1 193 ? -23.166 1.410 43.868 1.00 41.03 193 ALA A O 1
ATOM 1530 N N . VAL A 1 194 ? -23.752 0.167 42.094 1.00 42.62 194 VAL A N 1
ATOM 1531 C CA . VAL A 1 194 ? -24.803 -0.597 42.773 1.00 42.62 194 VAL A CA 1
ATOM 1532 C C . VAL A 1 194 ? -24.655 -2.084 42.445 1.00 42.62 194 VAL A C 1
ATOM 1534 O O . VAL A 1 194 ? -25.293 -2.629 41.551 1.00 42.62 194 VAL A O 1
ATOM 1537 N N . TRP A 1 195 ? -23.819 -2.777 43.220 1.00 32.62 195 TRP A N 1
ATOM 1538 C CA . TRP A 1 195 ? -23.746 -4.240 43.214 1.00 32.62 195 TRP A CA 1
ATOM 1539 C C . TRP A 1 195 ? -25.109 -4.845 43.614 1.00 32.62 195 TRP A C 1
ATOM 1541 O O . TRP A 1 195 ? -25.403 -5.034 44.794 1.00 32.62 195 TRP A O 1
ATOM 1551 N N . HIS A 1 196 ? -25.942 -5.190 42.631 1.00 31.91 196 HIS A N 1
ATOM 1552 C CA . HIS A 1 196 ? -27.066 -6.110 42.807 1.00 31.91 196 HIS A CA 1
ATOM 1553 C C . HIS A 1 196 ? -26.866 -7.356 41.931 1.00 31.91 196 HIS A C 1
ATOM 1555 O O . HIS A 1 196 ? -26.574 -7.234 40.741 1.00 31.91 196 HIS A O 1
ATOM 1561 N N . PRO A 1 197 ? -27.038 -8.575 42.477 1.00 33.53 197 PRO A N 1
ATOM 1562 C CA . PRO A 1 197 ? -26.876 -9.797 41.705 1.00 33.53 197 PRO A CA 1
ATOM 1563 C C . PRO A 1 197 ? -28.105 -9.997 40.808 1.00 33.53 197 PRO A C 1
ATOM 1565 O O . PRO A 1 197 ? -29.154 -10.444 41.272 1.00 33.53 197 PRO A O 1
ATOM 1568 N N . VAL A 1 198 ? -27.998 -9.672 39.517 1.00 41.25 198 VAL A N 1
ATOM 1569 C CA . VAL A 1 198 ? -29.071 -9.942 38.548 1.00 41.25 198 VAL A CA 1
ATOM 1570 C C . VAL A 1 198 ? -28.908 -11.338 37.944 1.00 41.25 198 VAL A C 1
ATOM 1572 O O . VAL A 1 198 ? -27.904 -11.695 37.330 1.00 41.25 198 VAL A O 1
ATOM 1575 N N . ARG A 1 199 ? -29.951 -12.138 38.166 1.00 34.78 199 ARG A N 1
ATOM 1576 C CA . ARG A 1 199 ? -30.188 -13.507 37.700 1.00 34.78 199 ARG A CA 1
ATOM 1577 C C . ARG A 1 199 ? -30.306 -13.561 36.166 1.00 34.78 199 ARG A C 1
ATOM 1579 O O . ARG A 1 199 ? -31.007 -12.753 35.567 1.00 34.78 199 ARG A O 1
ATOM 1586 N N . LYS A 1 200 ? -29.649 -14.548 35.543 1.00 39.69 200 LYS A N 1
ATOM 1587 C CA . LYS A 1 200 ? -29.634 -14.800 34.089 1.00 39.69 200 LYS A CA 1
ATOM 1588 C C . LYS A 1 200 ? -30.994 -15.267 33.549 1.00 39.69 200 LYS A C 1
ATOM 1590 O O . LYS A 1 200 ? -31.227 -16.467 33.577 1.00 39.69 200 LYS A O 1
ATOM 1595 N N . GLU A 1 201 ? -31.823 -14.394 32.971 1.00 33.78 201 GLU A N 1
ATOM 1596 C CA . GLU A 1 201 ? -32.908 -14.801 32.051 1.00 33.78 201 GLU A CA 1
ATOM 1597 C C . GLU A 1 201 ? -33.216 -13.702 31.000 1.00 33.78 201 GLU A C 1
ATOM 1599 O O . GLU A 1 201 ? -33.670 -12.619 31.356 1.00 33.78 201 GLU A O 1
ATOM 1604 N N . GLY A 1 202 ? -33.046 -13.989 29.694 1.00 38.12 202 GLY A N 1
ATOM 1605 C CA . GLY A 1 202 ? -33.907 -13.383 28.655 1.00 38.12 202 GLY A CA 1
ATOM 1606 C C . GLY A 1 202 ? -33.332 -12.446 27.571 1.00 38.12 202 GLY A C 1
ATOM 1607 O O . GLY A 1 202 ? -34.030 -11.514 27.170 1.00 38.12 202 GLY A O 1
ATOM 1608 N N . THR A 1 203 ? -32.151 -12.685 26.995 1.00 41.88 203 THR A N 1
ATOM 1609 C CA . THR A 1 203 ? -31.616 -11.920 25.837 1.00 41.88 203 THR A CA 1
ATOM 1610 C C . THR A 1 203 ? -32.208 -12.351 24.482 1.00 41.88 203 THR A C 1
ATOM 1612 O O . THR A 1 203 ? -31.541 -12.921 23.628 1.00 41.88 203 THR A O 1
ATOM 1615 N N . ALA A 1 204 ? -33.500 -12.082 24.254 1.00 39.72 204 ALA A N 1
ATOM 1616 C CA . ALA A 1 204 ? -34.103 -12.203 22.910 1.00 39.72 204 ALA A CA 1
ATOM 1617 C C . ALA A 1 204 ? -35.248 -11.211 22.613 1.00 39.72 204 ALA A C 1
ATOM 1619 O O . ALA A 1 204 ? -35.889 -11.288 21.561 1.00 39.72 204 ALA A O 1
ATOM 1620 N N . ARG A 1 205 ? -35.555 -10.273 23.522 1.00 37.97 205 ARG A N 1
ATOM 1621 C CA . ARG A 1 205 ? -36.772 -9.439 23.421 1.00 37.97 205 ARG A CA 1
ATOM 1622 C C . ARG A 1 205 ? -36.531 -7.966 23.066 1.00 37.97 205 ARG A C 1
ATOM 1624 O O . ARG A 1 205 ? -37.502 -7.233 22.900 1.00 37.97 205 ARG A O 1
ATOM 1631 N N . PHE A 1 206 ? -35.283 -7.525 22.888 1.00 42.56 206 PHE A N 1
ATOM 1632 C CA . PHE A 1 206 ? -34.997 -6.098 22.680 1.00 42.56 206 PHE A CA 1
ATOM 1633 C C . PHE A 1 206 ? -35.091 -5.638 21.211 1.00 42.56 206 PHE A C 1
ATOM 1635 O O . PHE A 1 206 ? -35.566 -4.537 20.944 1.00 42.56 206 PHE A O 1
ATOM 1642 N N . CYS A 1 207 ? -34.793 -6.498 20.227 1.00 41.81 207 CYS A N 1
ATOM 1643 C CA . CYS A 1 207 ? -34.846 -6.107 18.807 1.00 41.81 207 CYS A CA 1
ATOM 1644 C C . CYS A 1 207 ? -36.260 -5.950 18.216 1.00 41.81 207 CYS A C 1
ATOM 1646 O O . CYS A 1 207 ? -36.402 -5.409 17.123 1.00 41.81 207 CYS A O 1
ATOM 1648 N N . ARG A 1 208 ? -37.325 -6.397 18.899 1.00 36.38 208 ARG A N 1
ATOM 16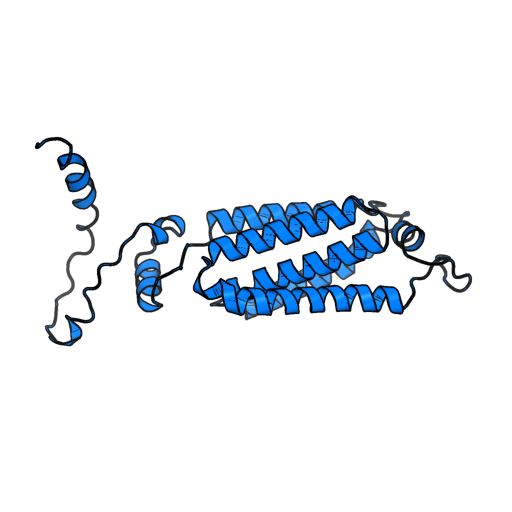49 C CA . ARG A 1 208 ? -38.690 -6.330 18.337 1.00 36.38 208 ARG A CA 1
ATOM 1650 C C . ARG A 1 208 ? -39.426 -5.011 18.605 1.00 36.38 208 ARG A C 1
ATOM 1652 O O . ARG A 1 208 ? -40.363 -4.699 17.877 1.00 36.38 208 ARG A O 1
ATOM 1659 N N . ASN A 1 209 ? -38.997 -4.205 19.579 1.00 35.38 209 ASN A N 1
ATOM 1660 C CA . ASN A 1 209 ? -39.745 -3.001 19.972 1.00 35.38 209 ASN A CA 1
ATOM 1661 C C . ASN A 1 209 ? -39.256 -1.692 19.333 1.00 35.38 209 ASN A C 1
ATOM 1663 O O . ASN A 1 209 ? -40.047 -0.754 19.213 1.00 35.38 209 ASN A O 1
ATOM 1667 N N . THR A 1 210 ? -38.017 -1.614 18.845 1.00 42.41 210 THR A N 1
ATOM 1668 C CA . THR A 1 210 ? -37.466 -0.387 18.236 1.00 42.41 210 THR A CA 1
ATOM 1669 C C . THR A 1 210 ? -37.974 -0.127 16.815 1.00 42.41 210 THR A C 1
ATOM 1671 O O . THR A 1 210 ? -38.220 1.029 16.471 1.00 42.41 210 THR A O 1
ATOM 1674 N N . ALA A 1 211 ? -38.277 -1.166 16.027 1.00 40.50 211 ALA A N 1
ATOM 1675 C CA . ALA A 1 211 ? -38.927 -0.997 14.721 1.00 40.50 211 ALA A CA 1
ATOM 1676 C C . ALA A 1 211 ? -40.354 -0.414 14.841 1.00 40.50 211 ALA A C 1
ATOM 1678 O O . ALA A 1 211 ? -40.786 0.369 13.996 1.00 40.50 211 ALA A O 1
ATOM 1679 N N . SER A 1 212 ? -41.070 -0.718 15.933 1.00 36.78 212 SER A N 1
ATOM 1680 C CA . SER A 1 212 ? -42.444 -0.235 16.150 1.00 36.78 212 SER A CA 1
ATOM 1681 C C . SER A 1 212 ? -42.534 1.243 16.564 1.00 36.78 212 SER A C 1
ATOM 1683 O O . SER A 1 212 ? -43.554 1.891 16.324 1.00 36.78 212 SER A O 1
ATOM 1685 N N . ARG A 1 213 ? -41.469 1.810 17.153 1.00 40.12 213 ARG A N 1
ATOM 1686 C CA . ARG A 1 213 ? -41.448 3.218 17.595 1.00 40.12 213 ARG A CA 1
ATOM 1687 C C . ARG A 1 213 ? -41.107 4.204 16.479 1.00 40.12 213 ARG A C 1
ATOM 1689 O O . ARG A 1 213 ? -41.548 5.348 16.545 1.00 40.12 213 ARG A O 1
ATOM 1696 N N . ILE A 1 214 ? -40.400 3.772 15.434 1.00 44.91 214 ILE A N 1
ATOM 1697 C CA . ILE A 1 214 ? -40.056 4.635 14.290 1.00 44.91 214 ILE A CA 1
ATOM 1698 C C . ILE A 1 214 ? -41.269 4.832 13.358 1.00 44.91 214 ILE A C 1
ATOM 1700 O O . ILE A 1 214 ? -41.452 5.916 12.810 1.00 44.91 214 ILE A O 1
ATOM 1704 N N . GLY A 1 215 ? -42.171 3.848 13.260 1.00 35.94 215 GLY A N 1
ATOM 1705 C CA . GLY A 1 215 ? -43.414 3.971 12.483 1.00 35.94 215 GLY A CA 1
ATOM 1706 C C . GLY A 1 215 ? -44.484 4.883 13.102 1.00 35.94 215 GLY A C 1
ATOM 1707 O O . GLY A 1 215 ? -45.390 5.320 12.400 1.00 35.94 215 GLY A O 1
ATOM 1708 N N . ARG A 1 216 ? -44.389 5.210 14.400 1.00 37.22 216 ARG A N 1
ATOM 1709 C CA . ARG A 1 216 ? -45.438 5.953 15.127 1.00 37.22 216 ARG A CA 1
ATOM 1710 C C . ARG A 1 216 ? -45.216 7.468 15.223 1.00 37.22 216 ARG A C 1
ATOM 1712 O O . ARG A 1 216 ? -46.066 8.154 15.771 1.00 37.22 216 ARG A O 1
ATOM 1719 N N . LYS A 1 217 ? -44.112 8.001 14.681 1.00 39.62 217 LYS A N 1
ATOM 1720 C CA . LYS A 1 217 ? -43.812 9.450 14.676 1.00 39.62 217 LYS A CA 1
ATOM 1721 C C . LYS A 1 217 ? -44.268 10.206 13.414 1.00 39.62 217 LYS A C 1
ATOM 1723 O O . LYS A 1 217 ? -43.970 11.386 13.295 1.00 39.62 217 LYS A O 1
ATOM 1728 N N . LYS A 1 218 ? -44.993 9.569 12.483 1.00 42.97 218 LYS A N 1
ATOM 1729 C CA . LYS A 1 218 ? -45.552 10.238 11.283 1.00 42.97 218 LYS A CA 1
ATOM 1730 C C . LYS A 1 218 ? -47.015 10.687 11.400 1.00 42.97 218 LYS A C 1
ATOM 1732 O O . LYS A 1 218 ? -47.522 11.307 10.476 1.00 42.97 218 LYS A O 1
ATOM 1737 N N . HIS A 1 219 ? -47.677 10.427 12.523 1.00 38.47 219 HIS A N 1
ATOM 1738 C CA . HIS A 1 219 ? -49.024 10.926 12.790 1.00 38.47 219 HIS A CA 1
ATOM 1739 C C . HIS A 1 219 ? -49.089 11.413 14.228 1.00 38.47 219 HIS A C 1
ATOM 1741 O O . HIS A 1 219 ? -49.318 10.602 15.117 1.00 38.47 219 HIS A O 1
ATOM 1747 N N . LEU A 1 220 ? -48.812 12.698 14.445 1.00 41.53 220 LEU A N 1
ATOM 1748 C CA . LEU A 1 220 ? -49.428 13.562 15.458 1.00 41.53 220 LEU A CA 1
ATOM 1749 C C . LEU A 1 220 ? -48.681 14.903 15.448 1.00 41.53 220 LEU A C 1
ATOM 1751 O O . LEU A 1 220 ? -47.531 14.968 15.881 1.00 41.53 220 LEU A O 1
ATOM 1755 N N . HIS A 1 221 ? -49.423 15.914 14.983 1.00 40.00 221 HIS A N 1
ATOM 1756 C CA . HIS A 1 221 ? -49.129 17.346 14.843 1.00 40.00 221 HIS A CA 1
ATOM 1757 C C . HIS A 1 221 ? -48.346 17.773 13.602 1.00 40.00 221 HIS A C 1
ATOM 1759 O O . HIS A 1 221 ? -47.140 17.471 13.492 1.00 40.00 221 HIS A O 1
#

InterPro domains:
  IPR005828 Major facilitator, sugar transporter-like [PF00083] (22-100)
  IPR005828 Major facilitator, sugar transporter-like [PF00083] (108-170)
  IPR036259 MFS transporter superfamily [G3DSA:1.20.1250.20] (3-103)
  IPR036259 MFS transporter superfamily [G3DSA:1.20.1250.20] (104-174)
  IPR036259 MFS transporter superfamily [SSF103473] (19-171)
  IPR050360 Major Facilitator Superfamily Sugar Transporters [PTHR48022] (104-174)

Solvent-accessible surface area (backbone atoms only — not comparable to full-atom values): 12657 Å² total; per-residue (Å²): 76,60,69,59,30,68,74,72,30,45,83,29,93,87,39,99,79,41,43,42,66,57,68,64,60,60,50,47,53,55,48,33,23,56,51,17,22,52,54,26,46,58,52,42,68,72,41,51,87,76,50,41,54,51,57,41,44,51,53,13,42,51,34,35,45,53,16,51,49,38,48,62,74,34,98,45,74,67,37,44,49,53,17,31,26,37,36,11,27,14,51,34,38,40,53,78,68,60,52,89,86,39,60,69,59,49,54,52,51,50,53,53,53,51,49,49,49,67,67,48,48,59,51,40,26,20,77,92,66,65,48,43,50,71,63,59,51,52,59,58,47,53,52,46,51,52,48,48,53,47,50,66,66,64,54,43,52,61,68,97,58,55,72,69,59,49,51,54,42,57,72,69,62,57,57,39,79,46,52,75,73,59,80,80,73,96,61,70,79,67,48,72,81,51,92,67,93,79,79,94,82,77,99,79,68,72,82,71,57,61,67,62,58,69,70,57,73,82,74,82,134

Radius of gyration: 25.48 Å; Cα contacts (8 Å, |Δi|>4): 211; chains: 1; bounding box: 80×34×67 Å

Secondary structure (DSSP, 8-state):
-HHHHHHHSEE-TTSTTSEE--HHHHHHHHHHHHHHHHHHHHHHHHHTTTS-HHHHHHHHHHHHHHHHHHHHH--SHHHHHHHHHHHHHHHHHHHHHHTTS-HHHHHHHHHHHHHHHHHHHHHHH-TTTT--GGGGHHHHHHHHHHHHHHHHHHPPP-TT--HHHHHHHHHTT--TTTTTT----S-HHHHTTS--------TTSSTTTHHHHHGGGSS--

pLDDT: mean 74.3, std 17.68, range [31.91, 95.19]

Nearest PDB structures (foldseek):
  9g11-assembly1_A  TM=6.500E-01  e=2.721E-03  Arabidopsis thaliana
  8wjh-assembly1_A  TM=6.164E-01  e=2.669E-02  Homo sapiens
  6gv1-assembly1_A  TM=5.181E-01  e=1.400E-02  Escherichia coli K-12
  9b3k-assembly1_Z  TM=5.609E-01  e=1.072E-01  Staphylococcus aureus
  8jtc-assembly1_A  TM=3.775E-01  e=4.173E-02  Homo sapiens